Protein AF-A0A3P8PES2-F1 (afdb_monomer_lite)

Foldseek 3Di:
DVVVVVVVVVVVVVVVVVVVVVVVVVVVVVVVVVVVVVVVVVVVVVVCVVCVVVVVVVVVVVVVVVVVVVVVVVVVVPPDDDDDDDDPPPVVVVVVVVVVVVVVVVVVVVVVVVVVVCVVPVPPPDDPPDDDDDDDDDDDDDDDDDDPPPPDPDDPCPPPVVNLLVVLLVVVCVVCVVDDSVVLVVLCVVVVVDSVNSVVVVVVVVD

InterPro domains:
  IPR003892 Ubiquitin system component CUE [PS51140] (164-207)
  IPR026185 Epithelial-stromal interaction protein 1 [PF28372] (6-83)
  IPR026185 Epithelial-stromal interaction protein 1 [PTHR22529] (5-77)

pLDDT: mean 74.52, std 22.02, range [28.97, 97.62]

Radius of gyration: 34.64 Å; chains: 1; bounding box: 74×78×87 Å

Structure (mmCIF, N/CA/C/O backbone):
data_AF-A0A3P8PES2-F1
#
_entry.id   AF-A0A3P8PES2-F1
#
loop_
_atom_site.group_PDB
_atom_site.id
_atom_site.type_symbol
_atom_site.label_atom_id
_atom_site.label_alt_id
_atom_site.label_comp_id
_atom_site.label_asym_id
_atom_site.label_entity_id
_atom_site.label_seq_id
_atom_site.pdbx_PDB_ins_code
_atom_site.Cartn_x
_atom_site.Cartn_y
_atom_site.Cartn_z
_atom_site.occupancy
_atom_site.B_iso_or_equiv
_atom_site.auth_seq_id
_atom_site.auth_comp_id
_atom_site.auth_asym_id
_atom_site.auth_atom_id
_atom_site.pdbx_PDB_model_num
ATOM 1 N N . MET A 1 1 ? 26.221 -14.294 -54.134 1.00 58.88 1 MET A N 1
ATOM 2 C CA . MET A 1 1 ? 25.461 -15.137 -53.185 1.00 58.88 1 MET A CA 1
ATOM 3 C C . MET A 1 1 ? 25.950 -14.970 -51.750 1.00 58.88 1 MET A C 1
ATOM 5 O O . MET A 1 1 ? 25.164 -14.482 -50.960 1.00 58.88 1 MET A O 1
ATOM 9 N N . LEU A 1 2 ? 27.236 -15.183 -51.439 1.00 65.56 2 LEU A N 1
ATOM 10 C CA . LEU A 1 2 ? 27.787 -15.105 -50.065 1.00 65.56 2 LEU A CA 1
ATOM 11 C C . LEU A 1 2 ? 27.467 -13.828 -49.248 1.00 65.56 2 LEU A C 1
ATOM 13 O O . LEU A 1 2 ? 27.336 -13.888 -48.031 1.00 65.56 2 LEU A O 1
ATOM 17 N N . PHE A 1 3 ? 27.330 -12.663 -49.890 1.00 64.38 3 PHE A N 1
ATOM 18 C CA . PHE A 1 3 ? 26.998 -11.404 -49.200 1.00 64.38 3 PHE A CA 1
ATOM 19 C C . PHE A 1 3 ? 25.538 -11.315 -48.724 1.00 64.38 3 PHE A C 1
ATOM 21 O O . PHE A 1 3 ? 25.259 -10.633 -47.740 1.00 64.38 3 PHE A O 1
ATOM 28 N N . LEU A 1 4 ? 24.610 -11.981 -49.418 1.00 69.19 4 LEU A N 1
ATOM 29 C CA . LEU A 1 4 ? 23.192 -11.990 -49.046 1.00 69.19 4 LEU A CA 1
ATOM 30 C C . LEU A 1 4 ? 22.952 -12.920 -47.853 1.00 69.19 4 LEU A C 1
ATOM 32 O O . LEU A 1 4 ? 22.198 -12.561 -46.953 1.00 69.19 4 LEU A O 1
ATOM 36 N N . ASP A 1 5 ? 23.666 -14.047 -47.804 1.00 73.38 5 ASP A N 1
ATOM 37 C CA . ASP A 1 5 ? 23.591 -15.000 -46.693 1.00 73.38 5 ASP A CA 1
ATOM 38 C C . ASP A 1 5 ? 24.131 -14.383 -45.395 1.00 73.38 5 ASP A C 1
ATOM 40 O O . ASP A 1 5 ? 23.470 -14.438 -44.361 1.00 73.38 5 ASP A O 1
ATOM 44 N N . LYS A 1 6 ? 25.264 -13.671 -45.468 1.00 80.12 6 LYS A N 1
ATOM 45 C CA . LYS A 1 6 ? 25.854 -12.982 -44.309 1.00 80.12 6 LYS A CA 1
ATOM 46 C C . LYS A 1 6 ? 24.944 -11.886 -43.740 1.00 80.12 6 LYS A C 1
ATOM 48 O O . LYS A 1 6 ? 24.792 -11.772 -42.529 1.00 80.12 6 LYS A O 1
ATOM 53 N N . LYS A 1 7 ? 24.274 -11.122 -44.613 1.00 82.38 7 LYS A N 1
ATOM 54 C CA . LYS A 1 7 ? 23.289 -10.110 -44.200 1.00 82.38 7 LYS A CA 1
ATOM 55 C C . LYS A 1 7 ? 22.061 -10.744 -43.533 1.00 82.38 7 LYS A C 1
ATOM 57 O O . LYS A 1 7 ? 21.572 -10.227 -42.534 1.00 82.38 7 LYS A O 1
ATOM 62 N N . ALA A 1 8 ? 21.582 -11.872 -44.058 1.00 84.56 8 ALA A N 1
ATOM 63 C CA . ALA A 1 8 ? 20.456 -12.597 -43.476 1.00 84.56 8 ALA A CA 1
ATOM 64 C C . ALA A 1 8 ? 20.794 -13.230 -42.112 1.00 84.56 8 ALA A C 1
ATOM 66 O O . ALA A 1 8 ? 19.925 -13.304 -41.242 1.00 84.56 8 ALA A O 1
ATOM 67 N N . GLU A 1 9 ? 22.034 -13.679 -41.905 1.00 84.69 9 GLU A N 1
ATOM 68 C CA . GLU A 1 9 ? 22.513 -14.183 -40.611 1.00 84.69 9 GLU A CA 1
ATOM 69 C C . GLU A 1 9 ? 22.636 -13.078 -39.556 1.00 84.69 9 GLU A C 1
ATOM 71 O O . GLU A 1 9 ? 22.183 -13.263 -38.425 1.00 84.69 9 GLU A O 1
ATOM 76 N N . ASP A 1 10 ? 23.178 -11.915 -39.921 1.00 85.75 10 ASP A N 1
ATOM 77 C CA . ASP A 1 10 ? 23.293 -10.776 -39.005 1.00 85.75 10 ASP A CA 1
ATOM 78 C C . ASP A 1 10 ? 21.909 -10.248 -38.573 1.00 85.75 10 ASP A C 1
ATOM 80 O O . ASP A 1 10 ? 21.696 -9.968 -37.390 1.00 85.75 10 ASP A O 1
ATOM 84 N N . ASP A 1 11 ? 20.934 -10.201 -39.489 1.00 88.31 11 ASP A N 1
ATOM 85 C CA . ASP A 1 11 ? 19.548 -9.832 -39.169 1.00 88.31 11 ASP A CA 1
ATOM 86 C C . ASP A 1 11 ? 18.874 -10.853 -38.237 1.00 88.31 11 ASP A C 1
ATOM 88 O O . ASP A 1 11 ? 18.121 -10.471 -37.337 1.00 88.31 11 ASP A O 1
ATOM 92 N N . LYS A 1 12 ? 19.140 -12.154 -38.419 1.00 91.06 12 LYS A N 1
ATOM 93 C CA . LYS A 1 12 ? 18.642 -13.202 -37.511 1.00 91.06 12 LYS A CA 1
ATOM 94 C C . LYS A 1 12 ? 19.244 -13.061 -36.116 1.00 91.06 12 LYS A C 1
ATOM 96 O O . LYS A 1 12 ? 18.500 -13.124 -35.140 1.00 91.06 12 LYS A O 1
ATOM 101 N N . ARG A 1 13 ? 20.556 -12.820 -36.020 1.00 91.19 13 ARG A N 1
ATOM 102 C CA . ARG A 1 13 ? 21.244 -12.614 -34.738 1.00 91.19 13 ARG A CA 1
ATOM 103 C C . ARG A 1 13 ? 20.689 -11.396 -33.998 1.00 91.19 13 ARG A C 1
ATOM 105 O O . ARG A 1 13 ? 20.390 -11.485 -32.814 1.00 91.19 13 ARG A O 1
ATOM 112 N N . LYS A 1 14 ? 20.454 -10.286 -34.705 1.00 92.19 14 LYS A N 1
ATOM 113 C CA . LYS A 1 14 ? 19.882 -9.072 -34.108 1.00 92.19 14 LYS A CA 1
ATOM 114 C C . LYS A 1 14 ? 18.480 -9.299 -33.530 1.00 92.19 14 LYS A C 1
ATOM 116 O O . LYS A 1 14 ? 18.201 -8.849 -32.423 1.00 92.19 14 LYS A O 1
ATOM 121 N N . ARG A 1 15 ? 17.618 -10.039 -34.237 1.00 92.12 15 ARG A N 1
ATOM 122 C CA . ARG A 1 15 ? 16.280 -10.401 -33.729 1.00 92.12 15 ARG A CA 1
ATOM 123 C C . ARG A 1 15 ? 16.360 -11.270 -32.476 1.00 92.12 15 ARG A C 1
ATOM 125 O O . ARG A 1 15 ? 15.631 -11.016 -31.526 1.00 92.12 15 ARG A O 1
ATOM 132 N N . GLN A 1 16 ? 17.273 -12.240 -32.447 1.00 92.38 16 GLN A N 1
ATOM 133 C CA . GLN A 1 16 ? 17.486 -13.087 -31.268 1.00 92.38 16 GLN A CA 1
ATOM 134 C C . GLN A 1 16 ? 17.936 -12.267 -30.053 1.00 92.38 16 GLN A C 1
ATOM 136 O O . GLN A 1 16 ? 17.387 -12.423 -28.967 1.00 92.38 16 GLN A O 1
ATOM 141 N N . GLU A 1 17 ? 18.876 -11.338 -30.234 1.00 92.19 17 GLU A N 1
ATOM 142 C CA . GLU A 1 17 ? 19.321 -10.455 -29.150 1.00 92.19 17 GLU A CA 1
ATOM 143 C C . GLU A 1 17 ? 18.191 -9.552 -28.621 1.00 92.19 17 GLU A C 1
ATOM 145 O O . GLU A 1 17 ? 18.109 -9.292 -27.418 1.00 92.19 17 GLU A O 1
ATOM 150 N N . GLU A 1 18 ? 17.317 -9.057 -29.500 1.00 91.88 18 GLU A N 1
ATOM 151 C CA . GLU A 1 18 ? 16.143 -8.264 -29.120 1.00 91.88 18 GLU A CA 1
ATOM 152 C C . GLU A 1 18 ? 15.106 -9.107 -28.359 1.00 91.88 18 GLU A C 1
ATOM 154 O O . GLU A 1 18 ? 14.601 -8.668 -27.321 1.00 91.88 18 GLU A O 1
ATOM 159 N N . GLU A 1 19 ? 14.845 -10.338 -28.805 1.00 93.06 19 GLU A N 1
ATOM 160 C CA . GLU A 1 19 ? 13.966 -11.290 -28.117 1.00 93.06 19 GLU A CA 1
ATOM 161 C C . GLU A 1 19 ? 14.505 -11.669 -26.731 1.00 93.06 19 GLU A C 1
ATOM 163 O O . GLU A 1 19 ? 13.754 -11.658 -25.753 1.00 93.06 19 GLU A O 1
ATOM 168 N N . GLU A 1 20 ? 15.807 -11.928 -26.600 1.00 95.56 20 GLU A N 1
ATOM 169 C CA . GLU A 1 20 ? 16.438 -12.202 -25.306 1.00 95.56 20 GLU A CA 1
ATOM 170 C C . GLU A 1 20 ? 16.348 -11.004 -24.358 1.00 95.56 20 GLU A C 1
ATOM 172 O O . GLU A 1 20 ? 16.066 -11.166 -23.167 1.00 95.56 20 GLU A O 1
ATOM 177 N N . LYS A 1 21 ? 16.563 -9.782 -24.861 1.00 95.75 21 LYS A N 1
ATOM 178 C CA . LYS A 1 21 ? 16.390 -8.559 -24.064 1.00 95.75 21 LYS A CA 1
ATOM 179 C C . LYS A 1 21 ? 14.946 -8.409 -23.604 1.00 95.75 21 LYS A C 1
ATOM 181 O O . LYS A 1 21 ? 14.717 -8.104 -22.433 1.00 95.75 21 LYS A O 1
ATOM 186 N N . LEU A 1 22 ? 13.978 -8.674 -24.479 1.00 94.19 22 LEU A N 1
ATOM 187 C CA . LEU A 1 22 ? 12.562 -8.624 -24.131 1.00 94.19 22 LEU A CA 1
ATOM 188 C C . LEU A 1 22 ? 12.215 -9.659 -23.051 1.00 94.19 22 LEU A C 1
ATOM 190 O O . LEU A 1 22 ? 11.537 -9.334 -22.074 1.00 94.19 22 LEU A O 1
ATOM 194 N N . GLN A 1 23 ? 12.727 -10.884 -23.177 1.00 95.81 23 GLN A N 1
ATOM 195 C CA . GLN A 1 23 ? 12.549 -11.929 -22.170 1.00 95.81 23 GLN A CA 1
ATOM 196 C C . GLN A 1 23 ? 13.181 -11.548 -20.826 1.00 95.81 23 GLN A C 1
ATOM 198 O O . GLN A 1 23 ? 12.529 -11.697 -19.792 1.00 95.81 23 GLN A O 1
ATOM 203 N N . LYS A 1 24 ? 14.399 -10.989 -20.828 1.00 96.62 24 LYS A N 1
ATOM 204 C CA . L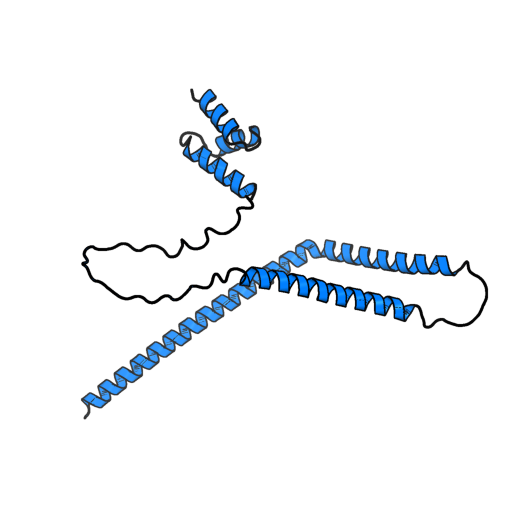YS A 1 24 ? 15.070 -10.483 -19.618 1.00 96.62 24 LYS A CA 1
ATOM 205 C C . LYS A 1 24 ? 14.255 -9.383 -18.942 1.00 96.62 24 LYS A C 1
ATOM 207 O O . LYS A 1 24 ? 14.007 -9.461 -17.742 1.00 96.62 24 LYS A O 1
ATOM 212 N N . MET A 1 25 ? 13.768 -8.401 -19.701 1.00 94.69 25 MET A N 1
ATOM 213 C CA . MET A 1 25 ? 12.925 -7.326 -19.163 1.00 94.69 25 MET A CA 1
ATOM 214 C C . MET A 1 25 ? 11.633 -7.870 -18.545 1.00 94.69 25 MET A C 1
ATOM 216 O O . MET A 1 25 ? 11.242 -7.454 -17.455 1.00 94.69 25 MET A O 1
ATOM 220 N N . LYS A 1 26 ? 10.999 -8.851 -19.195 1.00 97.50 26 LYS A N 1
ATOM 221 C CA . LYS A 1 26 ? 9.803 -9.520 -18.672 1.00 97.50 26 LYS A CA 1
ATOM 222 C C . LYS A 1 26 ? 10.088 -10.299 -17.385 1.00 97.50 26 LYS A C 1
ATOM 224 O O . LYS A 1 26 ? 9.272 -10.267 -16.468 1.00 97.50 26 LYS A O 1
ATOM 229 N N . ALA A 1 27 ? 11.228 -10.984 -17.303 1.00 97.38 27 ALA A N 1
ATOM 230 C CA . ALA A 1 27 ? 11.649 -11.694 -16.098 1.00 97.38 27 ALA A CA 1
ATOM 231 C C . ALA A 1 27 ? 11.875 -10.726 -14.928 1.00 97.38 27 ALA A C 1
ATOM 233 O O . ALA A 1 27 ? 11.343 -10.953 -13.848 1.00 97.38 27 ALA A O 1
ATOM 234 N N . ILE A 1 28 ? 12.549 -9.598 -15.174 1.00 96.81 28 ILE A N 1
ATOM 235 C CA . ILE A 1 28 ? 12.770 -8.553 -14.163 1.00 96.81 28 ILE A CA 1
ATOM 236 C C . ILE A 1 28 ? 11.440 -7.986 -13.654 1.00 96.81 28 ILE A C 1
ATOM 238 O O . ILE A 1 28 ? 11.278 -7.768 -12.457 1.00 96.81 28 ILE A O 1
ATOM 242 N N . GLN A 1 29 ? 10.472 -7.735 -14.540 1.00 97.00 29 GLN A N 1
ATOM 243 C CA . GLN A 1 29 ? 9.155 -7.248 -14.117 1.00 97.00 29 GLN A CA 1
ATOM 244 C C . GLN A 1 29 ? 8.414 -8.268 -13.250 1.00 97.00 29 GLN A C 1
ATOM 246 O O . GLN A 1 29 ? 7.830 -7.891 -12.237 1.00 97.00 29 GLN A O 1
ATOM 251 N N . ARG A 1 30 ? 8.469 -9.554 -13.614 1.00 96.06 30 ARG A N 1
ATOM 252 C CA . ARG A 1 30 ? 7.876 -10.632 -12.811 1.00 96.06 30 ARG A CA 1
ATOM 253 C C . ARG A 1 30 ? 8.528 -10.738 -11.439 1.00 96.06 30 ARG A C 1
ATOM 255 O O . ARG A 1 30 ? 7.811 -10.767 -10.450 1.00 96.06 30 ARG A O 1
ATOM 262 N N . GLU A 1 31 ? 9.856 -10.719 -11.377 1.00 96.44 31 GLU A N 1
ATOM 263 C CA . GLU A 1 31 ? 10.594 -10.763 -10.112 1.00 96.44 31 GLU A CA 1
ATOM 264 C C . GLU A 1 31 ? 10.257 -9.553 -9.225 1.00 96.44 31 GLU A C 1
ATOM 266 O O . GLU A 1 31 ? 10.055 -9.690 -8.021 1.00 96.44 31 GLU A O 1
ATOM 271 N N . LYS A 1 32 ? 10.135 -8.354 -9.813 1.00 97.62 32 LYS A N 1
ATOM 272 C CA . LYS A 1 32 ? 9.696 -7.158 -9.079 1.00 97.62 32 LYS A CA 1
ATOM 273 C C . LYS A 1 32 ? 8.284 -7.317 -8.519 1.00 97.62 32 LYS A C 1
ATOM 275 O O . LYS A 1 32 ? 8.062 -6.950 -7.369 1.00 97.62 32 LYS A O 1
ATOM 280 N N . ALA A 1 33 ? 7.352 -7.852 -9.307 1.00 95.62 33 ALA A N 1
ATOM 281 C CA . ALA A 1 33 ? 5.983 -8.095 -8.859 1.00 95.62 33 ALA A CA 1
ATOM 282 C C . ALA A 1 33 ? 5.937 -9.126 -7.720 1.00 95.62 33 ALA A C 1
ATOM 284 O O . ALA A 1 33 ? 5.277 -8.896 -6.711 1.00 95.62 33 ALA A O 1
ATOM 285 N N . GLU A 1 34 ? 6.694 -10.216 -7.842 1.00 97.19 34 GLU A N 1
ATOM 286 C CA . GLU A 1 34 ? 6.811 -11.243 -6.805 1.00 97.19 34 GLU A CA 1
ATOM 287 C C . GLU A 1 34 ? 7.400 -10.672 -5.510 1.00 97.19 34 GLU A C 1
ATOM 289 O O . GLU A 1 34 ? 6.851 -10.882 -4.433 1.00 97.19 34 GLU A O 1
ATOM 294 N N . ARG A 1 35 ? 8.460 -9.863 -5.609 1.00 97.62 35 ARG A N 1
ATOM 295 C CA . ARG A 1 35 ? 9.084 -9.215 -4.449 1.00 97.62 35 ARG A CA 1
ATOM 296 C C . ARG A 1 35 ? 8.139 -8.243 -3.736 1.00 97.62 35 ARG A C 1
ATOM 298 O O . ARG A 1 35 ? 8.194 -8.130 -2.514 1.00 97.62 35 ARG A O 1
ATOM 305 N N . LEU A 1 36 ? 7.301 -7.526 -4.484 1.00 95.94 36 LEU A N 1
ATOM 306 C CA . LEU A 1 36 ? 6.293 -6.635 -3.906 1.00 95.94 36 LEU A CA 1
ATOM 307 C C . LEU A 1 36 ? 5.203 -7.422 -3.175 1.00 95.94 36 LEU A C 1
ATOM 309 O O . LEU A 1 36 ? 4.909 -7.101 -2.027 1.00 95.94 36 LEU A O 1
ATOM 313 N N . LEU A 1 37 ? 4.675 -8.476 -3.800 1.00 96.69 37 LEU A N 1
ATOM 314 C CA . LEU A 1 37 ? 3.667 -9.349 -3.194 1.00 96.69 37 LEU A CA 1
ATOM 315 C C . LEU A 1 37 ? 4.207 -10.032 -1.931 1.00 96.69 37 LEU A C 1
ATOM 317 O O . LEU A 1 37 ? 3.505 -10.154 -0.930 1.00 96.69 37 LEU A O 1
ATOM 321 N N . GLU A 1 38 ? 5.479 -10.429 -1.944 1.00 96.81 38 GLU A N 1
ATOM 322 C CA . GLU A 1 38 ? 6.143 -10.997 -0.776 1.00 96.81 38 GLU A CA 1
ATOM 323 C C . GLU A 1 38 ? 6.203 -10.014 0.394 1.00 96.81 38 GLU A C 1
ATOM 325 O O . GLU A 1 38 ? 5.921 -10.376 1.536 1.00 96.81 38 GLU A O 1
ATOM 330 N N . LYS A 1 39 ? 6.544 -8.755 0.105 1.00 97.25 39 LYS A N 1
ATOM 331 C CA . LYS A 1 39 ? 6.605 -7.699 1.113 1.00 97.25 39 LYS A CA 1
ATOM 332 C C . LYS A 1 39 ? 5.222 -7.403 1.697 1.00 97.25 39 LYS A C 1
ATOM 334 O O . LYS A 1 39 ? 5.100 -7.307 2.914 1.00 97.25 39 LYS A O 1
ATOM 339 N N . GLU A 1 40 ? 4.200 -7.303 0.848 1.00 96.50 40 GLU A N 1
ATOM 340 C CA . GLU A 1 40 ? 2.804 -7.116 1.268 1.00 96.50 40 GLU A CA 1
ATOM 341 C C . GLU A 1 40 ? 2.348 -8.261 2.178 1.00 96.50 40 GLU A C 1
ATOM 343 O O . GLU A 1 40 ? 1.827 -8.029 3.265 1.00 96.50 40 GLU A O 1
ATOM 348 N N . ARG A 1 41 ? 2.640 -9.508 1.794 1.00 97.62 41 ARG A N 1
ATOM 349 C CA . ARG A 1 41 ? 2.324 -10.694 2.596 1.00 97.62 41 ARG A CA 1
ATOM 350 C C . ARG A 1 41 ? 2.975 -10.656 3.978 1.00 97.62 41 ARG A C 1
ATOM 352 O O . ARG A 1 41 ? 2.329 -11.005 4.964 1.00 97.62 41 ARG A O 1
ATOM 359 N N . GLN A 1 42 ? 4.238 -10.241 4.060 1.00 96.94 42 GLN A N 1
ATOM 360 C CA . GLN A 1 42 ? 4.941 -10.100 5.338 1.00 96.94 42 GLN A CA 1
ATOM 361 C C . GLN A 1 42 ? 4.345 -8.985 6.198 1.00 96.94 42 GLN A C 1
ATOM 363 O O . GLN A 1 42 ? 4.171 -9.165 7.401 1.00 96.94 42 GLN A O 1
ATOM 368 N N . GLU A 1 43 ? 4.011 -7.843 5.604 1.00 95.44 43 GLU A N 1
ATOM 369 C CA . GLU A 1 43 ? 3.371 -6.734 6.312 1.00 95.44 43 GLU A CA 1
ATOM 370 C C . GLU A 1 43 ? 1.989 -7.124 6.845 1.00 95.44 43 GLU A C 1
ATOM 372 O O . GLU A 1 43 ? 1.697 -6.906 8.019 1.00 95.44 43 GLU A O 1
ATOM 377 N N . ASP A 1 44 ? 1.171 -7.781 6.026 1.00 94.31 44 ASP A N 1
ATOM 378 C CA . ASP A 1 44 ? -0.117 -8.344 6.431 1.00 94.31 44 ASP A CA 1
ATOM 379 C C . ASP A 1 44 ? 0.020 -9.314 7.591 1.00 94.31 44 ASP A C 1
ATOM 381 O O . ASP A 1 44 ? -0.790 -9.304 8.519 1.00 94.31 44 ASP A O 1
ATOM 385 N N . GLN A 1 45 ? 1.046 -10.157 7.548 1.00 95.31 45 GLN A N 1
ATOM 386 C CA . GLN A 1 45 ? 1.310 -11.102 8.613 1.00 95.31 45 GLN A CA 1
ATOM 387 C C . GLN A 1 45 ? 1.695 -10.380 9.908 1.00 95.31 45 GLN A C 1
ATOM 389 O O . GLN A 1 45 ? 1.114 -10.673 10.950 1.00 95.31 45 GLN A O 1
ATOM 394 N N . ARG A 1 46 ? 2.561 -9.361 9.839 1.00 95.06 46 ARG A N 1
ATOM 395 C CA . ARG A 1 46 ? 2.907 -8.530 11.003 1.00 95.06 46 ARG A CA 1
ATOM 396 C C . ARG A 1 46 ? 1.694 -7.803 11.578 1.00 95.06 46 ARG A C 1
ATOM 398 O O . ARG A 1 46 ? 1.510 -7.824 12.789 1.00 95.06 46 ARG A O 1
ATOM 405 N N . ARG A 1 47 ? 0.842 -7.218 10.729 1.00 93.69 47 ARG A N 1
ATOM 406 C CA . ARG A 1 47 ? -0.408 -6.568 11.163 1.00 93.69 47 ARG A CA 1
ATOM 407 C C . ARG A 1 47 ? -1.350 -7.559 11.843 1.00 93.69 47 ARG A C 1
ATOM 409 O O . ARG A 1 47 ? -1.964 -7.233 12.851 1.00 93.69 47 ARG A O 1
ATOM 416 N N . ARG A 1 48 ? -1.474 -8.780 11.316 1.00 91.69 48 ARG A N 1
ATOM 417 C CA . ARG A 1 48 ? -2.290 -9.831 11.946 1.00 91.69 48 ARG A CA 1
ATOM 418 C C . ARG A 1 48 ? -1.731 -10.234 13.304 1.00 91.69 48 ARG A C 1
ATOM 420 O O . ARG A 1 48 ? -2.499 -10.327 14.251 1.00 91.69 48 ARG A O 1
ATOM 427 N N . GLU A 1 49 ? -0.422 -10.450 13.386 1.00 93.81 49 GLU A N 1
ATOM 428 C CA . GLU A 1 49 ? 0.267 -10.839 14.618 1.00 93.81 49 GLU A CA 1
ATOM 429 C C . GLU A 1 49 ? 0.165 -9.756 15.701 1.00 93.81 49 GLU A C 1
ATOM 431 O O . GLU A 1 49 ? -0.089 -10.085 16.858 1.00 93.81 49 GLU A O 1
ATOM 436 N N . GLU A 1 50 ? 0.272 -8.476 15.329 1.00 94.19 50 GLU A N 1
ATOM 437 C CA . GLU A 1 50 ? 0.150 -7.332 16.246 1.00 94.19 50 GLU A CA 1
ATOM 438 C C . GLU A 1 50 ? -1.187 -7.326 17.002 1.00 94.19 50 GLU A C 1
ATOM 440 O O . GLU A 1 50 ? -1.222 -7.090 18.209 1.00 94.19 50 GLU A O 1
ATOM 445 N N . PHE A 1 51 ? -2.282 -7.659 16.315 1.00 92.12 51 PHE A N 1
ATOM 446 C CA . PHE A 1 51 ? -3.629 -7.665 16.893 1.00 92.12 51 PHE A CA 1
ATOM 447 C C . PHE A 1 51 ? -4.166 -9.073 17.171 1.00 92.12 51 PHE A C 1
ATOM 449 O O . PHE A 1 51 ? -5.358 -9.240 17.438 1.00 92.12 51 PHE A O 1
ATOM 456 N N . GLU A 1 52 ? -3.317 -10.103 17.136 1.00 94.50 52 GLU A N 1
ATOM 457 C CA . GLU A 1 52 ? -3.755 -11.497 17.244 1.00 94.50 52 GLU A CA 1
ATOM 458 C C . GLU A 1 52 ? -4.400 -11.780 18.605 1.00 94.50 52 GLU A C 1
ATOM 460 O O . GLU A 1 52 ? -5.456 -12.409 18.686 1.00 94.50 52 GLU A O 1
ATOM 465 N N . GLN A 1 53 ? -3.822 -11.251 19.685 1.00 92.50 53 GLN A N 1
ATOM 466 C CA . GLN A 1 53 ? -4.377 -11.418 21.028 1.00 92.50 53 GLN A CA 1
ATOM 467 C C . GLN A 1 53 ? -5.754 -10.753 21.162 1.00 92.50 53 GLN A C 1
ATOM 469 O O . GLN A 1 53 ? -6.679 -11.343 21.724 1.00 92.50 53 GLN A O 1
ATOM 474 N N . ASP A 1 54 ? -5.915 -9.546 20.618 1.00 94.06 54 ASP A N 1
ATOM 475 C CA . ASP A 1 54 ? -7.193 -8.837 20.633 1.00 94.06 54 ASP A CA 1
ATOM 476 C C . ASP A 1 54 ? -8.235 -9.513 19.746 1.00 94.06 54 ASP A C 1
ATOM 478 O O . ASP A 1 54 ? -9.410 -9.588 20.122 1.00 94.06 54 ASP A O 1
ATOM 482 N N . ARG A 1 55 ? -7.813 -10.079 18.611 1.00 93.50 55 ARG A N 1
ATOM 483 C CA . ARG A 1 55 ? -8.649 -10.923 17.755 1.00 93.50 55 ARG A CA 1
ATOM 484 C C . ARG A 1 55 ? -9.153 -12.143 18.523 1.00 93.50 55 ARG A C 1
ATOM 486 O O . ARG A 1 55 ? -10.359 -12.389 18.517 1.00 93.50 55 ARG A O 1
ATOM 493 N N . LEU A 1 56 ? -8.272 -12.861 19.223 1.00 94.31 56 LEU A N 1
ATOM 494 C CA . LEU A 1 56 ? -8.627 -14.029 20.040 1.00 94.31 56 LEU A CA 1
ATOM 495 C C . LEU A 1 56 ? -9.568 -13.654 21.188 1.00 94.31 56 LEU A C 1
ATOM 497 O O . LEU A 1 56 ? -10.608 -14.283 21.364 1.00 94.31 56 LEU A O 1
ATOM 501 N N . ARG A 1 57 ? -9.274 -12.573 21.915 1.00 94.00 57 ARG A N 1
ATOM 502 C CA . ARG A 1 57 ? -10.142 -12.048 22.979 1.00 94.00 57 ARG A CA 1
ATOM 503 C C . ARG A 1 57 ? -11.515 -11.645 22.445 1.00 94.00 57 ARG A C 1
ATOM 505 O O . ARG A 1 57 ? -12.535 -11.886 23.090 1.00 94.00 57 ARG A O 1
ATOM 512 N N . THR A 1 58 ? -11.565 -11.015 21.277 1.00 94.00 58 THR A N 1
ATOM 513 C CA . THR A 1 58 ? -12.824 -10.630 20.627 1.00 94.00 58 THR A CA 1
ATOM 514 C C . THR A 1 58 ? -13.612 -11.864 20.196 1.00 94.00 58 THR A C 1
ATOM 516 O O . THR A 1 58 ? -14.821 -11.924 20.424 1.00 94.00 58 THR A O 1
ATOM 519 N N . GLN A 1 59 ? -12.934 -12.874 19.648 1.00 94.19 59 GLN A N 1
ATOM 520 C CA . GLN A 1 59 ? -13.533 -14.155 19.283 1.00 94.19 59 GLN A CA 1
ATOM 521 C C . GLN A 1 59 ? -14.099 -14.885 20.509 1.00 94.19 59 GLN A C 1
ATOM 523 O O . GLN A 1 59 ? -15.241 -15.336 20.475 1.00 94.19 59 GLN A O 1
ATOM 528 N N . GLU A 1 60 ? -13.352 -14.950 21.609 1.00 94.50 60 GLU A N 1
ATOM 529 C CA . GLU A 1 60 ? -13.801 -15.571 22.856 1.00 94.50 60 GLU A CA 1
ATOM 530 C C . GLU A 1 60 ? -15.018 -14.841 23.436 1.00 94.50 60 GLU A C 1
ATOM 532 O O . GLU A 1 60 ? -16.023 -15.465 23.775 1.00 94.50 60 GLU A O 1
ATOM 537 N N . ARG A 1 61 ? -14.988 -13.502 23.469 1.00 94.31 61 ARG A N 1
ATOM 538 C CA . ARG A 1 61 ? -16.140 -12.689 23.892 1.00 94.31 61 ARG A CA 1
ATOM 539 C C . ARG A 1 61 ? -17.365 -12.933 23.020 1.00 94.31 61 ARG A C 1
ATOM 541 O O . ARG A 1 61 ? -18.479 -12.989 23.539 1.00 94.31 61 ARG A O 1
ATOM 548 N N . PHE A 1 62 ? -17.174 -13.067 21.710 1.00 95.88 62 PHE A N 1
ATOM 549 C CA . PHE A 1 62 ? -18.253 -13.388 20.784 1.00 95.88 62 PHE A CA 1
ATOM 550 C C . PHE A 1 62 ? -18.867 -14.759 21.099 1.00 95.88 62 PHE A C 1
ATOM 552 O O . PHE A 1 62 ? -20.088 -14.855 21.225 1.00 95.88 62 PHE A O 1
ATOM 559 N N . LEU A 1 63 ? -18.041 -15.788 21.307 1.00 94.69 63 LEU A N 1
ATOM 560 C CA . LEU A 1 63 ? -18.498 -17.136 21.661 1.00 94.69 63 LEU A CA 1
ATOM 561 C C . LEU A 1 63 ? -19.203 -17.163 23.021 1.00 94.69 63 LEU A C 1
ATOM 563 O O . LEU A 1 63 ? -20.311 -17.679 23.125 1.00 94.69 63 LEU A O 1
ATOM 567 N N . GLN A 1 64 ? -18.646 -16.511 24.040 1.00 91.12 64 GLN A N 1
ATOM 568 C CA . GLN A 1 64 ? -19.274 -16.415 25.358 1.00 91.12 64 GLN A CA 1
ATOM 569 C C . GLN A 1 64 ? -20.619 -15.671 25.302 1.00 91.12 64 GLN A C 1
ATOM 571 O O . GLN A 1 64 ? -21.575 -16.021 25.996 1.00 91.12 64 GLN A O 1
ATOM 576 N N . ASN A 1 65 ? -20.725 -14.619 24.485 1.00 91.69 65 ASN A N 1
ATOM 577 C CA . ASN A 1 65 ? -21.996 -13.931 24.252 1.00 91.69 65 ASN A CA 1
ATOM 578 C C . ASN A 1 65 ? -23.007 -14.841 23.560 1.00 91.69 65 ASN A C 1
ATOM 580 O O . ASN A 1 65 ? -24.179 -14.831 23.934 1.00 91.69 65 ASN A O 1
ATOM 584 N N . PHE A 1 66 ? -22.558 -15.630 22.587 1.00 86.38 66 PHE A N 1
ATOM 585 C CA . PHE A 1 66 ? -23.390 -16.603 21.896 1.00 86.38 66 PHE A CA 1
ATOM 586 C C . PHE A 1 66 ? -23.911 -17.680 22.860 1.00 86.38 66 PHE A C 1
ATOM 588 O O . PHE A 1 66 ? -25.120 -17.889 22.945 1.00 86.38 66 PHE A O 1
ATOM 595 N N . GLU A 1 67 ? -23.037 -18.267 23.680 1.00 84.50 67 GLU A N 1
ATOM 596 C CA . GLU A 1 67 ? -23.396 -19.258 24.702 1.00 84.50 67 GLU A CA 1
ATOM 597 C C . GLU A 1 67 ? -24.350 -18.695 25.759 1.00 84.50 67 GLU A C 1
ATOM 599 O O . GLU A 1 67 ? -25.330 -19.343 26.121 1.00 84.50 67 GLU A O 1
ATOM 604 N N . ARG A 1 68 ? -24.130 -17.461 26.231 1.00 78.12 68 ARG A N 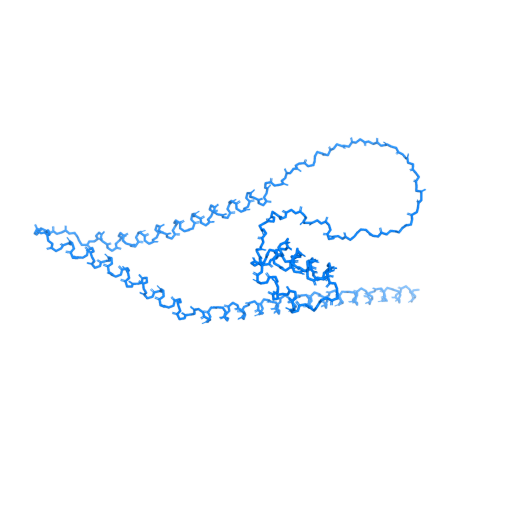1
ATOM 605 C CA . ARG A 1 68 ? -25.053 -16.801 27.170 1.00 78.12 68 ARG A CA 1
ATOM 606 C C . ARG A 1 68 ? -26.426 -16.556 26.556 1.00 78.12 68 ARG A C 1
ATOM 608 O O . ARG A 1 68 ? -27.430 -16.679 27.255 1.00 78.12 68 ARG A O 1
ATOM 615 N N . LYS A 1 69 ? -26.491 -16.227 25.265 1.00 76.88 69 LYS A N 1
ATOM 616 C CA . LYS A 1 69 ? -27.758 -16.021 24.552 1.00 76.88 69 LYS A CA 1
ATOM 617 C C . LYS A 1 69 ? -28.496 -17.347 24.345 1.00 76.88 69 LYS A C 1
ATOM 619 O O . LYS A 1 69 ? -29.696 -17.406 24.606 1.00 76.88 69 LYS A O 1
ATOM 624 N N . ALA A 1 70 ? -27.772 -18.413 24.003 1.00 69.81 70 ALA A N 1
ATOM 625 C CA . ALA A 1 70 ? -28.305 -19.773 23.935 1.00 69.81 70 ALA A CA 1
ATOM 626 C C . ALA A 1 70 ? -28.769 -20.287 25.316 1.00 69.81 70 ALA A C 1
ATOM 628 O O . ALA A 1 70 ? -29.831 -20.895 25.436 1.00 69.81 70 ALA A O 1
ATOM 629 N N . SER A 1 71 ? -28.032 -19.973 26.386 1.00 61.94 71 SER A N 1
ATOM 630 C CA . SER A 1 71 ? -28.368 -20.341 27.769 1.00 61.94 71 SER A CA 1
ATOM 631 C C . SER A 1 71 ? -29.553 -19.540 28.329 1.00 61.94 71 SER A C 1
ATOM 633 O O . SER A 1 71 ? -30.444 -20.106 28.954 1.00 61.94 71 SER A O 1
ATOM 635 N N . SER A 1 72 ? -29.667 -18.245 28.020 1.00 56.19 72 SER A N 1
ATOM 636 C CA . SER A 1 72 ? -30.842 -17.421 28.362 1.00 56.19 72 SER A CA 1
ATOM 637 C C . SER A 1 72 ? -32.124 -17.903 27.659 1.00 56.19 72 SER A C 1
ATOM 639 O O . SER A 1 72 ? -33.207 -17.942 28.257 1.00 56.19 72 SER A O 1
ATOM 641 N N . ALA A 1 73 ? -31.999 -18.383 26.416 1.00 52.62 73 ALA A N 1
ATOM 642 C CA . ALA A 1 73 ? -33.071 -19.096 25.719 1.00 52.62 73 ALA A CA 1
ATOM 643 C C . ALA A 1 73 ? -33.363 -20.495 26.315 1.00 52.62 73 ALA A C 1
ATOM 645 O O . ALA A 1 73 ? -34.440 -21.052 26.087 1.00 52.62 73 ALA A O 1
ATOM 646 N N . SER A 1 74 ? -32.431 -21.056 27.095 1.00 50.56 74 SER A N 1
ATOM 647 C CA . SER A 1 74 ? -32.580 -22.325 27.818 1.00 50.56 74 SER A CA 1
ATOM 648 C C . SER A 1 74 ? -33.310 -22.138 29.159 1.00 50.56 74 SER A C 1
ATOM 650 O O .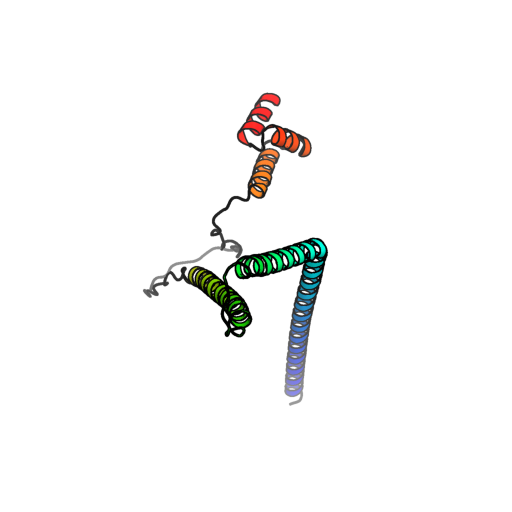 SER A 1 74 ? -34.237 -22.884 29.468 1.00 50.56 74 SER A O 1
ATOM 652 N N . THR A 1 75 ? -33.009 -21.080 29.922 1.00 46.22 75 THR A N 1
ATOM 653 C CA . THR A 1 75 ? -33.639 -20.821 31.237 1.00 46.22 75 THR A CA 1
ATOM 654 C C . THR A 1 75 ? -35.096 -20.354 31.128 1.00 46.22 75 THR A C 1
ATOM 656 O O . THR A 1 75 ? -35.913 -20.633 32.006 1.00 46.22 75 THR A O 1
ATOM 659 N N . THR A 1 76 ? -35.470 -19.700 30.026 1.00 45.66 76 THR A N 1
ATOM 660 C CA . THR A 1 76 ? -36.870 -19.326 29.746 1.00 45.66 76 THR A CA 1
ATOM 661 C C . THR A 1 76 ? -37.741 -20.509 29.306 1.00 45.66 76 THR A C 1
ATOM 663 O O . THR A 1 76 ? -38.964 -20.412 29.371 1.00 45.66 76 THR A O 1
ATOM 666 N N . ALA A 1 77 ? -37.151 -21.656 28.951 1.00 42.66 77 ALA A N 1
ATOM 667 C CA . ALA A 1 77 ? -37.888 -22.857 28.553 1.00 42.66 77 ALA A CA 1
ATOM 668 C C . ALA A 1 77 ? -38.273 -23.786 29.726 1.00 42.66 77 ALA A C 1
ATOM 670 O O . ALA A 1 77 ? -39.047 -24.717 29.526 1.00 42.66 77 ALA A O 1
ATOM 671 N N . ILE A 1 78 ? -37.774 -23.548 30.949 1.00 48.50 78 ILE A N 1
ATOM 672 C CA . ILE A 1 78 ? -38.002 -24.447 32.103 1.00 48.50 78 ILE A CA 1
ATOM 673 C C . ILE A 1 78 ? -39.269 -24.075 32.905 1.00 48.50 78 ILE A C 1
ATOM 675 O O . ILE A 1 78 ? -39.753 -24.869 33.708 1.00 48.50 78 ILE A O 1
ATOM 679 N N . ARG A 1 79 ? -39.881 -22.902 32.669 1.00 47.06 79 ARG A N 1
ATOM 680 C CA . ARG A 1 79 ? -41.068 -22.442 33.430 1.00 47.06 79 ARG A CA 1
ATOM 681 C C . ARG A 1 79 ? -42.408 -22.547 32.696 1.00 47.06 79 ARG A C 1
ATOM 683 O O . ARG A 1 79 ? -43.401 -22.027 33.195 1.00 47.06 79 ARG A O 1
ATOM 690 N N . THR A 1 80 ? -42.478 -23.277 31.584 1.00 43.28 80 THR A N 1
ATOM 691 C CA . THR A 1 80 ? -43.753 -23.681 30.969 1.00 43.28 80 THR A CA 1
ATOM 692 C C . THR A 1 80 ? -43.829 -25.201 30.868 1.00 43.28 80 THR A C 1
ATOM 694 O O . THR A 1 80 ? -43.429 -25.794 29.877 1.00 43.28 80 THR A O 1
ATOM 697 N N . SER A 1 81 ? -44.328 -25.807 31.945 1.00 42.44 81 SER A N 1
ATOM 698 C CA . SER A 1 81 ? -45.412 -26.795 31.916 1.00 42.44 81 SER A CA 1
ATOM 699 C C . SER A 1 81 ? -45.362 -27.915 30.863 1.00 42.44 81 SER A C 1
ATOM 701 O O . SER A 1 81 ? -45.614 -27.691 29.684 1.00 42.44 81 SER A O 1
ATOM 703 N N . SER A 1 82 ? -45.219 -29.149 31.359 1.00 50.78 82 SER A N 1
ATOM 704 C CA . SER A 1 82 ? -45.942 -30.358 30.933 1.00 50.78 82 SER A CA 1
ATOM 705 C C . SER A 1 82 ? -46.678 -30.312 29.584 1.00 50.78 82 SER A C 1
ATOM 707 O O . SER A 1 82 ? -47.855 -29.960 29.535 1.00 50.78 82 SER A O 1
ATOM 709 N N . ARG A 1 83 ? -46.041 -30.805 28.519 1.00 39.84 83 ARG A N 1
ATOM 710 C CA . ARG A 1 83 ? -46.572 -31.855 27.624 1.00 39.84 83 ARG A CA 1
ATOM 711 C C . ARG A 1 83 ? -45.522 -32.219 26.579 1.00 39.84 83 ARG A C 1
ATOM 713 O O . ARG A 1 83 ? -44.740 -31.393 26.135 1.00 39.84 83 ARG A O 1
ATOM 720 N N . SER A 1 84 ? -45.507 -33.502 26.264 1.00 49.97 84 SER A N 1
ATOM 721 C CA . SER A 1 84 ? -44.627 -34.213 25.345 1.00 49.97 84 SER A CA 1
ATOM 722 C C . SER A 1 84 ? -44.616 -33.676 23.905 1.00 49.97 84 SER A C 1
ATOM 724 O O . SER A 1 84 ? -45.600 -33.094 23.460 1.00 49.97 84 SER A O 1
ATOM 726 N N . THR A 1 85 ? -43.526 -34.032 23.207 1.00 46.34 85 THR A N 1
ATOM 727 C CA . THR A 1 85 ? -43.228 -33.956 21.759 1.00 46.34 85 THR A CA 1
ATOM 728 C C . THR A 1 85 ? -42.935 -32.569 21.180 1.00 46.34 85 THR A C 1
ATOM 730 O O . THR A 1 85 ? -43.861 -31.847 20.837 1.00 46.34 85 THR A O 1
ATOM 733 N N . ASP A 1 86 ? -41.643 -32.240 21.042 1.00 48.62 86 ASP A N 1
ATOM 734 C CA . ASP A 1 86 ? -40.988 -31.801 19.787 1.00 48.62 86 ASP A CA 1
ATOM 735 C C . ASP A 1 86 ? -39.588 -31.219 20.109 1.00 48.62 86 ASP A C 1
ATOM 737 O O . ASP A 1 86 ? -39.456 -30.099 20.605 1.00 48.62 86 ASP A O 1
ATOM 741 N N . VAL A 1 87 ? -38.527 -32.010 19.902 1.00 47.28 87 VAL A N 1
ATOM 742 C CA . VAL A 1 87 ? -37.122 -31.638 20.197 1.00 47.28 87 VAL A CA 1
ATOM 743 C C . VAL A 1 87 ? -36.316 -31.366 18.910 1.00 47.28 87 VAL A C 1
ATOM 745 O O . VAL A 1 87 ? -35.161 -30.959 18.984 1.00 47.28 87 VAL A O 1
ATOM 748 N N . GLU A 1 88 ? -36.908 -31.460 17.713 1.00 46.81 88 GLU A N 1
ATOM 749 C CA . GLU A 1 88 ? -36.165 -31.265 16.449 1.00 46.81 88 GLU A CA 1
ATOM 750 C C . GLU A 1 88 ? -36.093 -29.805 15.956 1.00 46.81 88 GLU A C 1
ATOM 752 O O . GLU A 1 88 ? -35.308 -29.478 15.064 1.00 46.81 88 GLU A O 1
ATOM 757 N N . GLY A 1 89 ? -36.862 -28.883 16.544 1.00 49.97 89 GLY A N 1
ATOM 758 C CA . GLY A 1 89 ? -37.051 -27.538 15.986 1.00 49.97 89 GLY A CA 1
ATOM 759 C C . GLY A 1 89 ? -36.055 -26.440 16.393 1.00 49.97 89 GLY A C 1
ATOM 760 O O . GLY A 1 89 ? -36.170 -25.327 15.874 1.00 49.97 89 GLY A O 1
ATOM 761 N N . LYS A 1 90 ? -35.123 -26.671 17.334 1.00 50.22 90 LYS A N 1
ATOM 762 C CA . LYS A 1 90 ? -34.246 -25.598 17.872 1.00 50.22 90 LYS A CA 1
ATOM 763 C C . LYS A 1 90 ? -32.845 -25.550 17.243 1.00 50.22 90 LYS A C 1
ATOM 765 O O . LYS A 1 90 ? -32.429 -24.471 16.829 1.00 50.22 90 LYS A O 1
ATOM 770 N N . GLN A 1 91 ? -32.163 -26.684 17.053 1.00 48.94 91 GLN A N 1
ATOM 771 C CA . GLN A 1 91 ? -30.834 -26.714 16.403 1.00 48.94 91 GLN A CA 1
ATOM 772 C C . GLN A 1 91 ? -30.872 -26.292 14.921 1.00 48.94 91 GLN A C 1
ATOM 774 O O . GLN A 1 91 ? -29.946 -25.657 14.410 1.00 48.94 91 GLN A O 1
ATOM 779 N N . THR A 1 92 ? -31.967 -26.585 14.219 1.00 50.12 92 THR A N 1
ATOM 780 C CA . THR A 1 92 ? -32.175 -26.179 12.820 1.00 50.12 92 THR A CA 1
ATOM 781 C C . THR A 1 92 ? -32.419 -24.678 12.667 1.00 50.12 92 THR A C 1
ATOM 783 O O . THR A 1 92 ? -32.060 -24.117 11.632 1.00 50.12 92 THR A O 1
ATOM 786 N N . LYS A 1 93 ? -32.995 -24.000 13.671 1.00 54.19 93 LYS A N 1
ATOM 787 C CA . LYS A 1 93 ? -33.279 -22.554 13.614 1.00 54.19 93 LYS A CA 1
ATOM 788 C C . LYS A 1 93 ? -32.022 -21.703 13.764 1.00 54.19 93 LYS A C 1
ATOM 790 O O . LYS A 1 93 ? -31.861 -20.762 12.997 1.00 54.19 93 LYS A O 1
ATOM 795 N N . GLU A 1 94 ? -31.109 -22.053 14.668 1.00 55.94 94 GLU A N 1
ATOM 796 C CA . GLU A 1 94 ? -29.828 -21.338 14.813 1.00 55.94 94 GLU A CA 1
ATOM 797 C C . GLU A 1 94 ? -28.909 -21.562 13.605 1.00 55.94 94 GLU A C 1
ATOM 799 O O . GLU A 1 94 ? -28.319 -20.618 13.085 1.00 55.94 94 GLU A O 1
ATOM 804 N N . SER A 1 95 ? -28.875 -22.788 13.075 1.00 59.38 95 SER A N 1
ATOM 805 C CA . SER A 1 95 ? -28.139 -23.106 11.842 1.00 59.38 95 SER A CA 1
ATOM 806 C C . SER A 1 95 ? -28.694 -22.358 10.620 1.00 59.38 95 SER A C 1
ATOM 808 O O . SER A 1 95 ? -27.936 -21.927 9.748 1.00 59.38 95 SER A O 1
ATOM 810 N N . ARG A 1 96 ? -30.022 -22.175 10.555 1.00 60.44 96 ARG A N 1
ATOM 811 C CA . ARG A 1 96 ? -30.670 -21.315 9.553 1.00 60.44 96 ARG A CA 1
ATOM 812 C C . ARG A 1 96 ? -30.326 -19.846 9.770 1.00 60.44 96 ARG A C 1
ATOM 814 O O . ARG A 1 96 ? -29.987 -19.185 8.798 1.00 60.44 96 ARG A O 1
ATOM 821 N N . ASN A 1 97 ? -30.342 -19.370 11.013 1.00 72.56 97 ASN A N 1
ATOM 822 C CA . ASN A 1 97 ? -30.032 -17.982 11.347 1.00 72.56 97 ASN A CA 1
ATOM 823 C C . ASN A 1 97 ? -28.580 -17.612 10.996 1.00 72.56 97 ASN A C 1
ATOM 825 O O . ASN A 1 97 ? -28.344 -16.567 10.402 1.00 72.56 97 ASN A O 1
ATOM 829 N N . LEU A 1 98 ? -27.607 -18.494 11.249 1.00 79.12 98 LEU A N 1
ATOM 830 C CA . LEU A 1 98 ? -26.217 -18.262 10.845 1.00 79.12 98 LEU A CA 1
ATOM 831 C C . LEU A 1 98 ? -26.061 -18.215 9.317 1.00 79.12 98 LEU A C 1
ATOM 833 O O . LEU A 1 98 ? -25.354 -17.354 8.794 1.00 79.12 98 LEU A O 1
ATOM 837 N N . ARG A 1 99 ? -26.730 -19.121 8.588 1.00 81.38 99 ARG A N 1
ATOM 838 C CA . ARG A 1 99 ? -26.748 -19.087 7.116 1.00 81.38 99 ARG A CA 1
ATOM 839 C C . ARG A 1 99 ? -27.380 -17.805 6.589 1.00 81.38 99 ARG A C 1
ATOM 841 O O . ARG A 1 99 ? -26.873 -17.245 5.627 1.00 81.38 99 ARG A O 1
ATOM 848 N N . GLU A 1 100 ? -28.451 -17.341 7.216 1.00 82.31 100 GLU A N 1
ATOM 849 C CA . GLU A 1 100 ? -29.137 -16.102 6.859 1.00 82.31 100 GLU A CA 1
ATOM 850 C C . GLU A 1 100 ? -28.240 -14.880 7.076 1.00 82.31 100 GLU A C 1
ATOM 852 O O . GLU A 1 100 ? -28.082 -14.083 6.159 1.00 82.31 100 GLU A O 1
ATOM 857 N N . VAL A 1 101 ? -27.536 -14.792 8.209 1.00 85.25 101 VAL A N 1
ATOM 858 C CA . VAL A 1 101 ? -26.554 -13.722 8.464 1.00 85.25 101 VAL A CA 1
ATOM 859 C C . VAL A 1 101 ? -25.407 -13.755 7.449 1.00 85.25 101 VAL A C 1
ATOM 861 O O . VAL A 1 101 ? -24.985 -12.711 6.958 1.00 85.25 101 VAL A O 1
ATOM 864 N N . GLN A 1 102 ? -24.910 -14.940 7.081 1.00 89.94 102 GLN A N 1
ATOM 865 C CA . GLN A 1 102 ? -23.869 -15.064 6.053 1.00 89.94 102 GLN A CA 1
ATOM 866 C C . GLN A 1 102 ? -24.364 -14.649 4.663 1.00 89.94 102 GLN A C 1
ATOM 868 O O . GLN A 1 102 ? -23.619 -14.027 3.903 1.00 89.94 102 GLN A O 1
ATOM 873 N N . LEU A 1 103 ? -25.602 -15.001 4.315 1.00 91.12 103 LEU A N 1
ATOM 874 C CA . LEU A 1 103 ? -26.236 -14.570 3.071 1.00 91.12 103 LEU A CA 1
ATOM 875 C C . LEU A 1 103 ? -26.458 -13.057 3.068 1.00 91.12 103 LEU A C 1
ATOM 877 O O . LEU A 1 103 ? -26.206 -12.420 2.051 1.00 91.12 103 LEU A O 1
ATOM 881 N N . GLU A 1 104 ? -26.834 -12.481 4.205 1.00 90.62 104 GLU A N 1
ATOM 882 C CA . GLU A 1 104 ? -27.009 -11.042 4.361 1.00 90.62 104 GLU A CA 1
ATOM 883 C C . GLU A 1 104 ? -25.677 -10.296 4.237 1.00 90.62 104 GLU A C 1
ATOM 885 O O . GLU A 1 104 ? -25.597 -9.325 3.493 1.00 90.62 104 GLU A O 1
ATOM 890 N N . HIS A 1 105 ? -24.594 -10.798 4.840 1.00 96.25 105 HIS A N 1
ATOM 891 C CA . HIS A 1 105 ? -23.239 -10.282 4.606 1.00 96.25 105 HIS A CA 1
ATOM 892 C C . HIS A 1 105 ? -22.876 -10.300 3.119 1.00 96.25 105 HIS A C 1
ATOM 894 O O . HIS A 1 105 ? -22.402 -9.302 2.587 1.00 96.25 105 HIS A O 1
ATOM 900 N N . LYS A 1 106 ? -23.133 -11.412 2.417 1.00 95.00 106 LYS A N 1
ATOM 901 C CA . LYS A 1 106 ? -22.887 -11.493 0.968 1.00 95.00 106 LYS A CA 1
ATOM 902 C C . LYS A 1 106 ? -23.740 -10.495 0.189 1.00 95.00 106 LYS A C 1
ATOM 904 O O . LYS A 1 106 ? -23.229 -9.866 -0.729 1.00 95.00 106 LYS A O 1
ATOM 909 N N . ARG A 1 107 ? -25.012 -10.332 0.559 1.00 96.25 107 ARG A N 1
ATOM 910 C CA . ARG A 1 107 ? -25.947 -9.398 -0.077 1.00 96.25 107 ARG A CA 1
ATOM 911 C C . ARG A 1 107 ? -25.503 -7.953 0.114 1.00 96.25 107 ARG A C 1
ATOM 913 O O . ARG A 1 107 ? -25.423 -7.211 -0.856 1.00 96.25 107 ARG A O 1
ATOM 920 N N . VAL A 1 108 ? -25.186 -7.565 1.346 1.00 95.06 108 VAL A N 1
ATOM 921 C CA . VAL A 1 108 ? -24.730 -6.213 1.683 1.00 95.06 108 VAL A CA 1
ATOM 922 C C . VAL A 1 108 ? -23.388 -5.922 1.018 1.00 95.06 108 VAL A C 1
ATOM 924 O O . VAL A 1 108 ? -23.231 -4.852 0.440 1.00 95.06 108 VAL A O 1
ATOM 927 N N . ASN A 1 109 ? -22.464 -6.887 0.999 1.00 94.56 109 ASN A N 1
ATOM 928 C CA . ASN A 1 109 ? -21.197 -6.746 0.285 1.00 94.56 109 ASN A CA 1
ATOM 929 C C . ASN A 1 109 ? -21.407 -6.593 -1.225 1.00 94.56 109 ASN A C 1
ATOM 931 O O . ASN A 1 109 ? -20.770 -5.744 -1.835 1.00 94.56 109 ASN A O 1
ATOM 935 N N . ALA A 1 110 ? -22.311 -7.367 -1.829 1.00 94.50 110 ALA A N 1
ATOM 936 C CA . ALA A 1 110 ? -22.630 -7.236 -3.248 1.00 94.50 110 ALA A CA 1
ATOM 937 C C . ALA A 1 110 ? -23.226 -5.857 -3.571 1.00 94.50 110 ALA A C 1
ATOM 939 O O . ALA A 1 110 ? -22.804 -5.225 -4.529 1.00 94.50 110 ALA A O 1
ATOM 940 N N . VAL A 1 111 ? -24.145 -5.353 -2.741 1.00 95.12 111 VAL A N 1
ATOM 941 C CA . VAL A 1 111 ? -24.714 -4.001 -2.895 1.00 95.12 111 VAL A CA 1
ATOM 942 C C . VAL A 1 111 ? -23.649 -2.921 -2.709 1.00 95.12 111 VAL A C 1
ATOM 944 O O . VAL A 1 111 ? -23.664 -1.907 -3.398 1.00 95.12 111 VAL A O 1
ATOM 947 N N . PHE A 1 112 ? -22.726 -3.112 -1.769 1.00 95.50 112 PHE A N 1
ATOM 948 C CA . PHE A 1 112 ? -21.613 -2.194 -1.564 1.00 95.50 112 PHE A CA 1
ATOM 949 C C . PHE A 1 112 ? -20.679 -2.160 -2.782 1.00 95.50 112 PHE A C 1
ATOM 951 O O . PHE A 1 112 ? -20.330 -1.077 -3.241 1.00 95.50 112 PHE A O 1
ATOM 958 N N . LEU A 1 113 ? -20.335 -3.323 -3.345 1.00 94.31 113 LEU A N 1
ATOM 959 C CA . LEU A 1 113 ? -19.519 -3.426 -4.557 1.00 94.31 113 LEU A CA 1
ATOM 960 C C . LEU A 1 113 ? -20.221 -2.818 -5.779 1.00 94.31 113 LEU A C 1
ATOM 962 O O . LEU A 1 113 ? -19.602 -2.040 -6.491 1.00 94.31 113 LEU A O 1
ATOM 966 N N . ASP A 1 114 ? -21.515 -3.076 -5.968 1.00 92.06 114 ASP A N 1
ATOM 967 C CA . ASP A 1 114 ? -22.323 -2.463 -7.033 1.00 92.06 114 ASP A CA 1
ATOM 968 C C . ASP A 1 114 ? -22.350 -0.930 -6.920 1.00 92.06 114 ASP A C 1
ATOM 970 O O . ASP A 1 114 ? -22.189 -0.220 -7.909 1.00 92.06 114 ASP A O 1
ATOM 974 N N . LYS A 1 115 ? -22.447 -0.391 -5.697 1.00 91.38 115 LYS A N 1
ATOM 975 C CA . LYS A 1 115 ? -22.332 1.057 -5.460 1.00 91.38 115 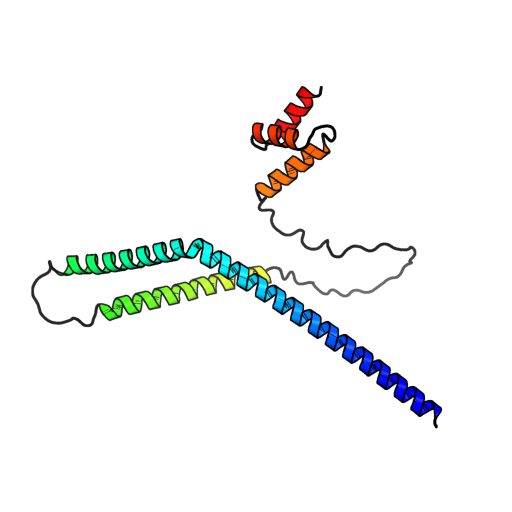LYS A CA 1
ATOM 976 C C . LYS A 1 115 ? -20.952 1.606 -5.818 1.00 91.38 115 LYS A C 1
ATOM 978 O O . LYS A 1 115 ? -20.878 2.690 -6.391 1.00 91.38 115 LYS A O 1
ATOM 983 N N . LEU A 1 116 ? -19.879 0.878 -5.509 1.00 81.56 116 LEU A N 1
ATOM 984 C CA . LEU A 1 116 ? -18.523 1.271 -5.901 1.00 81.56 116 LEU A CA 1
ATOM 985 C C . LEU A 1 116 ? -18.334 1.218 -7.423 1.00 81.56 116 LEU A C 1
ATOM 987 O O . LEU A 1 116 ? -17.731 2.121 -7.997 1.00 81.56 116 LEU A O 1
ATOM 991 N N . GLU A 1 117 ? -18.886 0.207 -8.091 1.00 82.56 117 GLU A N 1
ATOM 992 C CA . GLU A 1 117 ? -18.818 0.060 -9.547 1.00 82.56 117 GLU A CA 1
ATOM 993 C C . GLU A 1 117 ? -19.683 1.096 -10.281 1.00 82.56 117 GLU A C 1
ATOM 995 O O . GLU A 1 117 ? -19.251 1.665 -11.285 1.00 82.56 117 GLU A O 1
ATOM 1000 N N . GLY A 1 118 ? -20.871 1.411 -9.758 1.00 65.50 118 GLY A N 1
ATOM 1001 C CA . GLY A 1 118 ? -21.736 2.476 -10.266 1.00 65.50 118 GLY A CA 1
ATOM 1002 C C . GLY A 1 118 ? -21.113 3.863 -10.105 1.00 65.50 118 GLY A C 1
ATOM 1003 O O . GLY A 1 118 ? -21.247 4.710 -10.988 1.00 65.50 118 GLY A O 1
ATOM 1004 N N . GLN A 1 119 ? -20.354 4.083 -9.029 1.00 58.31 119 GLN A N 1
ATOM 1005 C CA . GLN A 1 119 ? -19.573 5.304 -8.837 1.00 58.31 119 GLN A CA 1
ATOM 1006 C C . GLN A 1 119 ? -18.325 5.341 -9.738 1.00 58.31 119 GLN A C 1
ATOM 1008 O O . GLN A 1 119 ? -17.955 6.410 -10.216 1.00 58.31 119 GLN A O 1
ATOM 1013 N N . ALA A 1 120 ? -17.725 4.186 -10.049 1.00 55.91 120 ALA A N 1
ATOM 1014 C CA . ALA A 1 120 ? -16.618 4.073 -10.999 1.00 55.91 120 ALA A CA 1
ATOM 1015 C C . ALA A 1 120 ? -17.049 4.256 -12.471 1.00 55.91 120 ALA A C 1
ATOM 1017 O O . ALA A 1 120 ? -16.241 4.692 -13.288 1.00 55.91 120 ALA A O 1
ATOM 1018 N N . ARG A 1 121 ? -18.311 3.956 -12.822 1.00 57.69 121 ARG A N 1
ATOM 1019 C CA . ARG A 1 121 ? -18.871 4.135 -14.182 1.00 57.69 121 ARG A CA 1
ATOM 1020 C C . ARG A 1 121 ? -19.715 5.402 -14.375 1.00 57.69 121 ARG A C 1
ATOM 1022 O O . ARG A 1 121 ? -19.988 5.777 -15.508 1.00 57.69 121 ARG A O 1
ATOM 1029 N N . GLY A 1 122 ? -20.098 6.101 -13.305 1.00 48.44 122 GLY A N 1
ATOM 1030 C CA . GLY A 1 122 ? -20.935 7.311 -13.357 1.00 48.44 122 GLY A CA 1
ATOM 1031 C C . GLY A 1 122 ? -20.281 8.562 -13.962 1.00 48.44 122 GLY A C 1
ATOM 1032 O O . GLY A 1 122 ? -20.923 9.608 -14.022 1.00 48.44 122 GLY A O 1
ATOM 1033 N N . SER A 1 123 ? -19.031 8.476 -14.427 1.00 49.56 123 SER A N 1
ATOM 1034 C CA . SER A 1 123 ? -18.348 9.554 -15.153 1.00 49.56 123 SER A CA 1
ATOM 1035 C C . SER A 1 123 ? -18.156 9.236 -16.641 1.00 49.56 123 SER A C 1
ATOM 1037 O O . SER A 1 123 ? -17.162 9.639 -17.239 1.00 49.56 123 SER A O 1
ATOM 1039 N N . GLU A 1 124 ? -19.107 8.558 -17.282 1.00 45.62 124 GLU A N 1
ATOM 1040 C CA . GLU A 1 124 ? -19.223 8.598 -18.743 1.00 45.62 124 GLU A CA 1
ATOM 1041 C C . GLU A 1 124 ? -20.036 9.842 -19.147 1.00 45.62 124 GLU A C 1
ATOM 1043 O O . GLU A 1 124 ? -21.224 9.784 -19.459 1.00 45.62 124 GLU A O 1
ATOM 1048 N N . ARG A 1 125 ? -19.390 11.021 -19.134 1.00 44.72 125 ARG A N 1
ATOM 1049 C CA . ARG A 1 125 ? -19.804 12.097 -20.046 1.00 44.72 125 ARG A CA 1
ATOM 1050 C C . ARG A 1 125 ? -19.387 11.660 -21.444 1.00 44.72 125 ARG A C 1
ATOM 1052 O O . ARG A 1 125 ? -18.234 11.828 -21.825 1.00 44.72 125 ARG A O 1
ATOM 1059 N N . GLU A 1 126 ? -20.345 11.086 -22.160 1.00 39.28 126 GLU A N 1
ATOM 1060 C CA . GLU A 1 126 ? -20.371 10.914 -23.614 1.00 39.28 126 GLU A CA 1
ATOM 1061 C C . GLU A 1 126 ? -19.585 12.026 -24.344 1.00 39.28 126 GLU A C 1
ATOM 1063 O O . GLU A 1 126 ? -20.029 13.183 -24.363 1.00 39.28 126 GLU A O 1
ATOM 1068 N N . PRO A 1 127 ? -18.434 11.729 -24.972 1.00 37.25 127 PRO A N 1
ATOM 1069 C CA . PRO A 1 127 ? -17.840 12.636 -25.935 1.00 37.25 127 PRO A CA 1
ATOM 1070 C C . PRO A 1 127 ? -18.632 12.514 -27.238 1.00 37.25 127 PRO A C 1
ATOM 1072 O O . PRO A 1 127 ? -18.429 11.600 -28.038 1.00 37.25 127 PRO A O 1
ATOM 1075 N N . LYS A 1 128 ? -19.548 13.463 -27.450 1.00 33.69 128 LYS A N 1
ATOM 1076 C CA . LYS A 1 128 ? -20.165 13.720 -28.755 1.00 33.69 128 LYS A CA 1
ATOM 1077 C C . LYS A 1 128 ? -19.052 13.917 -29.787 1.00 33.69 128 LYS A C 1
ATOM 1079 O O . LYS A 1 128 ? -18.369 14.937 -29.799 1.00 33.69 128 LYS A O 1
ATOM 1084 N N . PHE A 1 129 ? -18.872 12.914 -30.636 1.00 35.53 129 PHE A N 1
ATOM 1085 C CA . PHE A 1 129 ? -18.056 12.989 -31.837 1.00 35.53 129 PHE A CA 1
ATOM 1086 C C . PHE A 1 129 ? -18.817 13.845 -32.853 1.00 35.53 129 PHE A C 1
ATOM 1088 O O . PHE A 1 129 ? -19.705 13.357 -33.549 1.00 35.53 129 PHE A O 1
ATOM 1095 N N . GLU A 1 130 ? -18.504 15.136 -32.910 1.00 29.22 130 GLU A N 1
ATOM 1096 C CA . GLU A 1 130 ? -18.961 16.016 -33.981 1.00 29.22 130 GLU A CA 1
ATOM 1097 C C . GLU A 1 130 ? -17.746 16.363 -34.842 1.00 29.22 130 GLU A C 1
ATOM 1099 O O . GLU A 1 130 ? -16.846 17.106 -34.457 1.00 29.22 130 GLU A O 1
ATOM 1104 N N . SER A 1 131 ? -17.682 15.703 -35.997 1.00 35.12 131 SER A N 1
ATOM 1105 C CA . SER A 1 131 ? -16.728 15.994 -37.055 1.00 35.12 131 SER A CA 1
ATOM 1106 C C . SER A 1 131 ? -17.211 17.236 -37.795 1.00 35.12 131 SER A C 1
ATOM 1108 O O . SER A 1 131 ? -18.293 17.230 -38.378 1.00 35.12 131 SER A O 1
ATOM 1110 N N . THR A 1 132 ? -16.420 18.306 -37.799 1.00 29.45 132 THR A N 1
ATOM 1111 C CA . THR A 1 132 ? -16.466 19.301 -38.873 1.00 29.45 132 THR A CA 1
ATOM 1112 C C . THR A 1 132 ? -15.055 19.808 -39.145 1.00 29.45 132 THR A C 1
ATOM 1114 O O . THR A 1 132 ? -14.276 20.105 -38.245 1.00 29.45 132 THR A O 1
ATOM 1117 N N . GLN A 1 133 ? -14.744 19.770 -40.429 1.00 33.91 133 GLN A N 1
ATOM 1118 C CA . GLN A 1 133 ? -13.483 20.016 -41.104 1.00 33.91 133 GLN A CA 1
ATOM 1119 C C . GLN A 1 133 ? -13.114 21.510 -41.192 1.00 33.91 133 GLN A C 1
ATOM 1121 O O . GLN A 1 133 ? -14.000 22.358 -41.193 1.00 33.91 133 GLN A O 1
ATOM 1126 N N . GLU A 1 134 ? -11.810 21.738 -41.427 1.00 28.97 134 GLU A N 1
ATOM 1127 C CA . GLU A 1 134 ? -11.159 22.920 -42.045 1.00 28.97 134 GLU A CA 1
ATOM 1128 C C . GLU A 1 134 ? -11.020 24.188 -41.166 1.00 28.97 134 GLU A C 1
ATOM 1130 O O . GLU A 1 134 ? -11.898 24.516 -40.387 1.00 28.97 134 GLU A O 1
ATOM 1135 N N . ALA A 1 135 ? -9.922 24.957 -41.167 1.00 31.61 135 ALA A N 1
ATOM 1136 C CA . ALA A 1 135 ? -8.866 25.174 -42.155 1.00 31.61 135 ALA A CA 1
ATOM 1137 C C . ALA A 1 135 ? -7.529 25.612 -41.498 1.00 31.61 135 ALA A C 1
ATOM 1139 O O . ALA A 1 135 ? -7.457 25.936 -40.315 1.00 31.61 135 ALA A O 1
ATOM 1140 N N . GLU A 1 136 ? -6.481 25.604 -42.321 1.00 33.34 136 GLU A N 1
ATOM 1141 C CA . GLU A 1 136 ? -5.072 25.964 -42.106 1.00 33.34 136 GLU A CA 1
ATOM 1142 C C . GLU A 1 136 ? -4.798 27.253 -41.304 1.00 33.34 136 GLU A C 1
ATOM 1144 O O . GLU A 1 136 ? -5.484 28.256 -41.489 1.00 33.34 136 GLU A O 1
ATOM 1149 N N . SER A 1 137 ? -3.686 27.283 -40.546 1.00 30.88 137 SER A N 1
ATOM 1150 C CA . SER A 1 137 ? -2.566 28.231 -40.766 1.00 30.88 137 SER A CA 1
ATOM 1151 C C . SER A 1 137 ? -1.465 28.140 -39.692 1.00 30.88 137 SER A C 1
ATOM 1153 O O . SER A 1 137 ? -1.688 28.433 -38.525 1.00 30.88 137 SER A O 1
ATOM 1155 N N . GLN A 1 138 ? -0.254 27.826 -40.167 1.00 33.06 138 GLN A N 1
ATOM 1156 C CA . GLN A 1 138 ? 1.063 28.316 -39.720 1.00 33.06 138 GLN A CA 1
ATOM 1157 C C . GLN A 1 138 ? 1.581 27.991 -38.299 1.00 33.06 138 GLN A C 1
ATOM 1159 O O . GLN A 1 138 ? 1.177 28.559 -37.292 1.00 33.06 138 GLN A O 1
ATOM 1164 N N . ALA A 1 139 ? 2.632 27.161 -38.268 1.00 37.53 139 ALA A N 1
ATOM 1165 C CA . ALA A 1 139 ? 3.654 27.142 -37.215 1.00 37.53 139 ALA A CA 1
ATOM 1166 C C 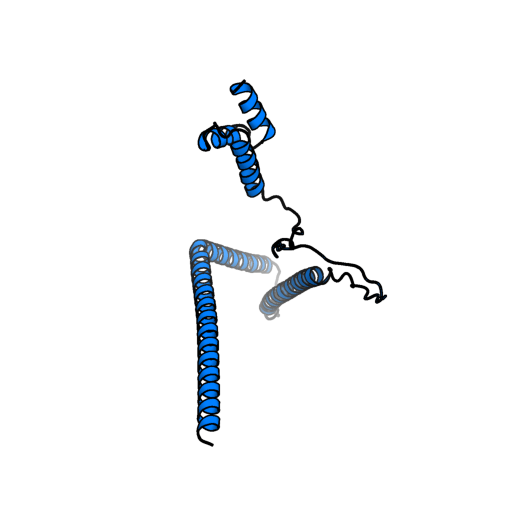. ALA A 1 139 ? 4.583 28.375 -37.368 1.00 37.53 139 ALA A C 1
ATOM 1168 O O . ALA A 1 139 ? 4.741 28.852 -38.496 1.00 37.53 139 ALA A O 1
ATOM 1169 N N . PRO A 1 140 ? 5.243 28.878 -36.302 1.00 45.81 140 PRO A N 1
ATOM 1170 C CA . PRO A 1 140 ? 6.431 28.190 -35.778 1.00 45.81 140 PRO A CA 1
ATOM 1171 C C . PRO A 1 140 ? 6.634 28.319 -34.250 1.00 45.81 140 PRO A C 1
ATOM 1173 O O . PRO A 1 140 ? 5.987 29.128 -33.601 1.00 45.81 140 PRO A O 1
ATOM 1176 N N . LEU A 1 141 ? 7.628 27.574 -33.741 1.00 32.81 141 LEU A N 1
ATOM 1177 C CA . LEU A 1 141 ? 8.355 27.714 -32.459 1.00 32.81 141 LEU A CA 1
ATOM 1178 C C . LEU A 1 141 ? 8.191 26.557 -31.456 1.00 32.81 141 LEU A C 1
ATOM 1180 O O . LEU A 1 141 ? 7.301 26.508 -30.620 1.00 32.81 141 LEU A O 1
ATOM 1184 N N . SER A 1 142 ? 9.160 25.640 -31.553 1.00 38.59 142 SER A N 1
ATOM 1185 C CA . SER A 1 142 ? 10.097 25.299 -30.472 1.00 38.59 142 SER A CA 1
ATOM 1186 C C . SER A 1 142 ? 9.552 25.087 -29.050 1.00 38.59 142 SER A C 1
ATOM 1188 O O . SER A 1 142 ? 9.338 26.038 -28.313 1.00 38.59 142 SER A O 1
ATOM 1190 N N . HIS A 1 143 ? 9.549 23.806 -28.663 1.00 48.12 143 HIS A N 1
ATOM 1191 C CA . HIS A 1 143 ? 9.975 23.264 -27.365 1.00 48.12 143 HIS A CA 1
ATOM 1192 C C . HIS A 1 143 ? 9.294 23.834 -26.109 1.00 48.12 143 HIS A C 1
ATOM 1194 O O . HIS A 1 143 ? 9.647 24.906 -25.641 1.00 48.12 143 HIS A O 1
ATOM 1200 N N . LEU A 1 144 ? 8.431 23.031 -25.484 1.00 39.66 144 LEU A N 1
ATOM 1201 C CA . LEU A 1 144 ? 8.578 22.528 -24.110 1.00 39.66 144 LEU A CA 1
ATOM 1202 C C . LEU A 1 144 ? 7.424 21.546 -23.828 1.00 39.66 144 LEU A C 1
ATOM 1204 O O . LEU A 1 144 ? 6.283 21.771 -24.221 1.00 39.66 144 LEU A O 1
ATOM 1208 N N . LYS A 1 145 ? 7.752 20.413 -23.202 1.00 44.44 145 LYS A N 1
ATOM 1209 C CA . LYS A 1 145 ? 6.800 19.391 -22.736 1.00 44.44 145 LYS A CA 1
ATOM 1210 C C . LYS A 1 145 ? 5.788 19.990 -21.749 1.00 44.44 145 LYS A C 1
ATOM 1212 O O . LYS A 1 145 ? 6.228 20.685 -20.835 1.00 44.44 145 LYS A O 1
ATOM 1217 N N . PRO A 1 146 ? 4.515 19.570 -21.791 1.00 44.09 146 PRO A N 1
ATOM 1218 C CA . PRO A 1 146 ? 3.710 19.424 -20.593 1.00 44.09 146 PRO A CA 1
ATOM 1219 C C . PRO A 1 146 ? 3.847 17.990 -20.063 1.00 44.09 146 PRO A C 1
ATOM 1221 O O . PRO A 1 146 ? 3.706 17.006 -20.791 1.00 44.09 146 PRO A O 1
ATOM 1224 N N . ASP A 1 147 ? 4.198 17.925 -18.789 1.00 39.94 147 ASP A N 1
ATOM 1225 C CA . ASP A 1 147 ? 4.298 16.765 -17.908 1.00 39.94 147 ASP A CA 1
ATOM 1226 C C . ASP A 1 147 ? 2.939 16.032 -17.781 1.00 39.94 147 ASP A C 1
ATOM 1228 O O . ASP A 1 147 ? 1.909 16.710 -17.730 1.00 39.94 147 ASP A O 1
ATOM 1232 N N . PRO A 1 148 ? 2.867 14.686 -17.705 1.00 46.66 148 PRO A N 1
ATOM 1233 C CA . PRO A 1 148 ? 1.603 13.957 -17.609 1.00 46.66 148 PRO A CA 1
ATOM 1234 C C . PRO A 1 148 ? 1.033 13.882 -16.178 1.00 46.66 148 PRO A C 1
ATOM 1236 O O . PRO A 1 148 ? 0.196 13.029 -15.903 1.00 46.66 148 PRO A O 1
ATOM 1239 N N . GLU A 1 149 ? 1.443 14.767 -15.265 1.00 48.59 149 GLU A N 1
ATOM 1240 C CA . GLU A 1 149 ? 0.962 14.768 -13.871 1.00 48.59 149 GLU A CA 1
ATOM 1241 C C . GLU A 1 149 ? -0.246 15.701 -13.636 1.00 48.59 149 GLU A C 1
ATOM 1243 O O . GLU A 1 149 ? -0.842 15.700 -12.562 1.00 48.59 149 GLU A O 1
ATOM 1248 N N . GLN A 1 150 ? -0.710 16.448 -14.645 1.00 52.88 150 GLN A N 1
ATOM 1249 C CA . GLN A 1 150 ? -1.957 17.224 -14.553 1.00 52.88 150 GLN A CA 1
ATOM 1250 C C . GLN A 1 150 ? -3.181 16.411 -14.997 1.00 52.88 150 GLN A C 1
ATOM 1252 O O . GLN A 1 150 ? -3.885 16.749 -15.945 1.00 52.88 150 GLN A O 1
ATOM 1257 N N . SER A 1 151 ? -3.458 15.308 -14.310 1.00 51.69 151 SER A N 1
ATOM 1258 C CA . SER A 1 151 ? -4.756 14.626 -14.400 1.00 51.69 151 SER A CA 1
ATOM 1259 C C . SER A 1 151 ? -5.003 13.791 -13.156 1.00 51.69 151 SER A C 1
ATOM 1261 O O . SER A 1 151 ? -4.935 12.573 -13.209 1.00 51.69 151 SER A O 1
ATOM 1263 N N . CYS A 1 152 ? -5.264 14.473 -12.037 1.00 39.31 152 CYS A N 1
ATOM 1264 C CA . CYS A 1 152 ? -6.060 13.991 -10.898 1.00 39.31 152 CYS A CA 1
ATOM 1265 C C . CYS A 1 152 ? -6.362 15.157 -9.925 1.00 39.31 152 CYS A C 1
ATOM 1267 O O . CYS A 1 152 ? -6.228 15.024 -8.714 1.00 39.31 152 CYS A O 1
ATOM 1269 N N . SER A 1 153 ? -6.780 16.326 -10.429 1.00 42.16 153 SER A N 1
ATOM 1270 C CA . SER A 1 153 ? -7.374 17.382 -9.583 1.00 42.16 153 SER A CA 1
ATOM 1271 C C . SER A 1 153 ? -8.875 17.113 -9.442 1.00 42.16 153 SER A C 1
ATOM 1273 O O . SER A 1 153 ? -9.718 17.796 -10.013 1.00 42.16 153 SER A O 1
ATOM 1275 N N . GLY A 1 154 ? -9.194 16.001 -8.784 1.00 43.66 154 GLY A N 1
ATOM 1276 C CA . GLY A 1 154 ? -10.564 15.506 -8.656 1.00 43.66 154 GLY A CA 1
ATOM 1277 C C . GLY A 1 154 ? -10.763 14.558 -7.479 1.00 43.66 154 GLY A C 1
ATOM 1278 O O . GLY A 1 154 ? -11.704 13.775 -7.492 1.00 43.66 154 GLY A O 1
ATOM 1279 N N . TRP A 1 155 ? -9.885 14.604 -6.479 1.00 36.44 155 TRP A N 1
ATOM 1280 C CA . TRP A 1 155 ? -10.208 14.069 -5.164 1.00 36.44 155 TRP A CA 1
ATOM 1281 C C . TRP A 1 155 ? -10.854 15.211 -4.395 1.00 36.44 155 TRP A C 1
ATOM 1283 O O . TRP A 1 155 ? -10.247 16.269 -4.246 1.00 36.44 155 TRP A O 1
ATOM 1293 N N . THR A 1 156 ? -12.105 15.035 -3.973 1.00 49.72 156 THR A N 1
ATOM 1294 C CA . THR A 1 156 ? -12.686 15.893 -2.945 1.00 49.72 156 THR A CA 1
ATOM 1295 C C . THR A 1 156 ? -11.762 15.822 -1.745 1.00 49.72 156 THR A C 1
ATOM 1297 O O . THR A 1 156 ? -11.576 14.758 -1.156 1.00 49.72 156 THR A O 1
ATOM 1300 N N . GLU A 1 157 ? -11.140 16.962 -1.492 1.00 49.47 157 GLU A N 1
ATOM 1301 C CA . GLU A 1 157 ? -10.317 17.322 -0.355 1.00 49.47 157 GLU A CA 1
ATOM 1302 C C . GLU A 1 157 ? -11.159 17.155 0.915 1.00 49.47 157 GLU A C 1
ATOM 1304 O O . GLU A 1 157 ? -11.705 18.104 1.464 1.00 49.47 157 GLU A O 1
ATOM 1309 N N . GLU A 1 158 ? -11.321 15.906 1.357 1.00 48.31 158 GLU A N 1
ATOM 1310 C CA . GLU A 1 158 ? -11.417 15.618 2.781 1.00 48.31 158 GLU A CA 1
ATOM 1311 C C . GLU A 1 158 ? -10.060 16.033 3.321 1.00 48.31 158 GLU A C 1
ATOM 1313 O O . GLU A 1 158 ? -9.075 15.300 3.194 1.00 48.31 158 GLU A O 1
ATOM 1318 N N . ALA A 1 159 ? -9.983 17.289 3.746 1.00 57.12 159 ALA A N 1
ATOM 1319 C CA . ALA A 1 159 ? -8.763 17.877 4.230 1.00 57.12 159 ALA A CA 1
ATOM 1320 C C . ALA A 1 159 ? -8.329 17.067 5.450 1.00 57.12 159 ALA A C 1
ATOM 1322 O O . ALA A 1 159 ? -8.906 17.162 6.532 1.00 57.12 159 ALA A O 1
ATOM 1323 N N . ASP A 1 160 ? -7.372 16.166 5.226 1.00 60.38 160 ASP A N 1
ATOM 1324 C CA . ASP A 1 160 ? -6.727 15.414 6.283 1.00 60.38 160 ASP A CA 1
ATOM 1325 C C . ASP A 1 160 ? -6.191 16.458 7.273 1.00 60.38 160 ASP A C 1
ATOM 1327 O O . ASP A 1 160 ? -5.318 17.244 6.893 1.00 60.38 160 ASP A O 1
ATOM 1331 N N . PRO A 1 161 ? -6.677 16.498 8.528 1.00 64.19 161 PRO A N 1
ATOM 1332 C CA . PRO A 1 161 ? -6.238 17.489 9.510 1.00 64.19 161 PRO A CA 1
ATOM 1333 C C . PRO A 1 161 ? -4.718 17.461 9.720 1.00 64.19 161 PRO A C 1
ATOM 1335 O O . PRO A 1 161 ? -4.105 18.441 10.146 1.00 64.19 161 PRO A O 1
ATOM 1338 N N . ARG A 1 162 ? -4.080 16.326 9.402 1.00 67.31 162 ARG A N 1
ATOM 1339 C CA . ARG A 1 162 ? -2.628 16.171 9.406 1.00 67.31 162 ARG A CA 1
ATOM 1340 C C . ARG A 1 162 ? -1.965 16.839 8.198 1.00 67.31 162 ARG A C 1
ATOM 1342 O O . ARG A 1 162 ? -0.916 17.456 8.360 1.00 67.31 162 ARG A O 1
ATOM 1349 N N . ALA A 1 163 ? -2.574 16.753 7.017 1.00 76.75 163 ALA A N 1
ATOM 1350 C CA . ALA A 1 163 ? -2.118 17.460 5.824 1.00 76.75 163 ALA A CA 1
ATOM 1351 C C . ALA A 1 163 ? -2.331 18.976 5.950 1.00 76.75 163 ALA A C 1
ATOM 1353 O O . ALA A 1 163 ? -1.468 19.739 5.522 1.00 76.75 163 ALA A O 1
ATOM 1354 N N . GLU A 1 164 ? -3.419 19.419 6.590 1.00 79.62 164 GLU A N 1
ATOM 1355 C CA . GLU A 1 164 ? -3.647 20.833 6.915 1.00 79.62 164 GLU A CA 1
ATOM 1356 C C . GLU A 1 164 ? -2.584 21.368 7.879 1.00 79.62 164 GLU A C 1
ATOM 1358 O O . GLU A 1 164 ? -2.018 22.434 7.635 1.00 79.62 164 GLU A O 1
ATOM 1363 N N . TYR A 1 165 ? -2.247 20.603 8.924 1.00 84.88 165 TYR A N 1
ATOM 1364 C CA . TYR A 1 165 ? -1.171 20.940 9.858 1.00 84.88 165 TYR A CA 1
ATOM 1365 C C . TYR A 1 165 ? 0.185 21.070 9.153 1.00 84.88 165 TYR A C 1
ATOM 1367 O O . TYR A 1 165 ? 0.860 22.092 9.297 1.00 84.88 165 TYR A O 1
ATOM 1375 N N . ASP A 1 166 ? 0.562 20.066 8.356 1.00 86.69 166 ASP A N 1
ATOM 1376 C CA . ASP A 1 166 ? 1.826 20.070 7.618 1.00 86.69 166 ASP A CA 1
ATOM 1377 C C . ASP A 1 166 ? 1.855 21.238 6.607 1.00 86.69 166 ASP A C 1
ATOM 1379 O O . ASP A 1 166 ? 2.865 21.934 6.473 1.00 86.69 166 ASP A O 1
ATOM 1383 N N . GLN A 1 167 ? 0.733 21.529 5.937 1.00 87.81 167 GLN A N 1
ATOM 1384 C CA . GLN A 1 167 ? 0.620 22.633 4.982 1.00 87.81 167 GLN A CA 1
ATOM 1385 C C . GLN A 1 167 ? 0.716 24.007 5.664 1.00 87.81 167 GLN A C 1
ATOM 1387 O O . GLN A 1 167 ? 1.408 24.898 5.164 1.00 87.81 167 GLN A O 1
ATOM 1392 N N . ALA A 1 168 ? 0.032 24.200 6.789 1.00 89.50 168 ALA A N 1
ATOM 1393 C CA . ALA A 1 168 ? 0.042 25.445 7.548 1.00 89.50 168 ALA A CA 1
ATOM 1394 C C . ALA A 1 168 ? 1.419 25.725 8.171 1.00 89.50 168 ALA A C 1
ATOM 1396 O O . ALA A 1 168 ? 1.931 26.841 8.047 1.00 89.50 168 ALA A O 1
ATOM 1397 N N . LEU A 1 169 ? 2.077 24.705 8.730 1.00 89.69 169 LEU A N 1
ATOM 1398 C CA . LEU A 1 169 ? 3.442 24.820 9.246 1.00 89.69 169 LEU A CA 1
ATOM 1399 C C . LEU A 1 169 ? 4.436 25.166 8.125 1.00 89.69 169 LEU A C 1
ATOM 1401 O O . LEU A 1 169 ? 5.286 26.040 8.289 1.00 89.69 169 LEU A O 1
ATOM 1405 N N . MET A 1 170 ? 4.290 24.558 6.943 1.00 89.50 170 MET A N 1
ATOM 1406 C CA . MET A 1 170 ? 5.117 24.885 5.776 1.00 89.50 170 MET A CA 1
ATOM 1407 C C . MET A 1 170 ? 4.897 26.315 5.268 1.00 89.50 170 MET A C 1
ATOM 1409 O O . MET A 1 170 ? 5.860 26.985 4.884 1.00 89.50 170 MET A O 1
ATOM 1413 N N . LYS A 1 171 ? 3.654 26.819 5.287 1.00 90.56 171 LYS A N 1
ATOM 1414 C CA . LYS A 1 171 ? 3.365 28.235 5.003 1.00 90.56 171 LYS A CA 1
ATOM 1415 C C . LYS A 1 171 ? 4.075 29.145 6.011 1.00 90.56 171 LYS A C 1
ATOM 1417 O O . LYS A 1 171 ? 4.621 30.167 5.607 1.00 90.56 171 LYS A O 1
ATOM 1422 N N . LEU A 1 172 ? 4.123 28.761 7.287 1.00 90.19 172 LEU A N 1
ATOM 1423 C CA . LEU A 1 172 ? 4.758 29.546 8.346 1.00 90.19 172 LEU A CA 1
ATOM 1424 C C . LEU A 1 172 ? 6.283 29.611 8.194 1.00 90.19 172 LEU A C 1
ATOM 1426 O O . LEU A 1 172 ? 6.852 30.700 8.202 1.00 90.19 172 LEU A O 1
ATOM 1430 N N . ILE A 1 173 ? 6.928 28.469 7.942 1.00 90.19 173 ILE A N 1
ATOM 1431 C CA . ILE A 1 173 ? 8.374 28.377 7.672 1.00 90.19 173 ILE A CA 1
ATOM 1432 C C . ILE A 1 173 ? 8.759 29.232 6.457 1.00 90.19 173 ILE A C 1
ATOM 1434 O O . ILE A 1 173 ? 9.794 29.896 6.452 1.00 90.19 173 ILE A O 1
ATOM 1438 N N . LYS A 1 174 ? 7.911 29.253 5.422 1.00 88.75 174 LYS A N 1
ATOM 1439 C CA . LYS A 1 174 ? 8.137 30.071 4.225 1.00 88.75 174 LYS A CA 1
ATOM 1440 C C . LYS A 1 174 ? 8.001 31.573 4.501 1.00 88.75 174 LYS A C 1
ATOM 1442 O O . LYS A 1 174 ? 8.738 32.355 3.904 1.00 88.75 174 LYS A O 1
ATOM 1447 N N . SER A 1 175 ? 7.063 31.971 5.359 1.00 87.00 175 SER A N 1
ATOM 1448 C CA . SER A 1 175 ? 6.851 33.375 5.734 1.00 87.00 175 SER A CA 1
ATOM 1449 C C . SER A 1 175 ? 7.931 33.901 6.686 1.00 87.00 175 SER A C 1
ATOM 1451 O O . SER A 1 175 ? 8.284 35.075 6.603 1.00 87.00 175 SER A O 1
ATOM 1453 N N . PHE A 1 176 ? 8.492 33.039 7.540 1.00 87.44 176 PHE A N 1
ATOM 1454 C CA . PHE A 1 176 ? 9.524 33.387 8.523 1.00 87.44 176 PHE A CA 1
ATOM 1455 C C . PHE A 1 176 ? 10.778 32.512 8.358 1.00 87.44 176 PHE A C 1
ATOM 1457 O O . PHE A 1 176 ? 11.095 31.713 9.237 1.00 87.44 176 PHE A O 1
ATOM 1464 N N . PRO A 1 177 ? 11.547 32.676 7.264 1.00 85.81 177 PRO A N 1
ATOM 1465 C CA . PRO A 1 177 ? 12.731 31.852 6.992 1.00 85.81 177 PRO A CA 1
ATOM 1466 C C . PRO A 1 177 ? 13.876 32.067 7.995 1.00 85.81 177 PRO A C 1
ATOM 1468 O O . PRO A 1 177 ? 14.836 31.302 8.007 1.00 85.81 177 PRO A O 1
ATOM 1471 N N . ASN A 1 178 ? 13.787 33.119 8.812 1.00 84.38 178 ASN A N 1
ATOM 1472 C CA . ASN A 1 178 ? 14.772 33.463 9.835 1.00 84.38 178 ASN A CA 1
ATOM 1473 C C . ASN A 1 178 ? 14.475 32.807 11.194 1.00 84.38 178 ASN A C 1
ATOM 1475 O O . ASN A 1 178 ? 15.261 32.971 12.123 1.00 84.38 178 ASN A O 1
ATOM 1479 N N . CYS A 1 179 ? 13.335 32.127 11.330 1.00 83.62 179 CYS A N 1
ATOM 1480 C CA . CYS A 1 179 ? 12.939 31.439 12.549 1.00 83.62 179 CYS A CA 1
ATOM 1481 C C . CYS A 1 179 ? 13.221 29.943 12.416 1.00 83.62 179 CYS A C 1
ATOM 1483 O O . CYS A 1 179 ? 12.952 29.339 11.376 1.00 83.62 179 CYS A O 1
ATOM 1485 N N . ASP A 1 180 ? 13.737 29.343 13.487 1.00 89.50 180 ASP A N 1
ATOM 1486 C CA . ASP A 1 180 ? 13.996 27.910 13.518 1.00 89.50 180 ASP A CA 1
ATOM 1487 C C . ASP A 1 180 ? 12.690 27.119 13.426 1.00 89.50 180 ASP A C 1
ATOM 1489 O O . ASP A 1 180 ? 11.661 27.490 13.996 1.00 89.50 180 ASP A O 1
ATOM 1493 N N . ARG A 1 181 ? 12.739 25.994 12.712 1.00 88.06 181 ARG A N 1
ATOM 1494 C CA . ARG A 1 181 ? 11.569 25.140 12.485 1.00 88.06 181 ARG A CA 1
ATOM 1495 C C . ARG A 1 181 ? 10.940 24.658 13.791 1.00 88.06 181 ARG A C 1
ATOM 1497 O O . ARG A 1 181 ? 9.723 24.721 13.919 1.00 88.06 181 ARG A O 1
ATOM 1504 N N . ASP A 1 182 ? 11.766 24.219 14.736 1.00 87.94 182 ASP A N 1
ATOM 1505 C CA . ASP A 1 182 ? 11.301 23.686 16.020 1.00 87.94 182 ASP A CA 1
ATOM 1506 C C . ASP A 1 182 ? 10.609 24.785 16.845 1.00 87.94 182 ASP A C 1
ATOM 1508 O O . ASP A 1 182 ? 9.554 24.566 17.431 1.00 87.94 182 ASP A O 1
ATOM 1512 N N . PHE A 1 183 ? 11.132 26.015 16.789 1.00 89.75 183 PHE A N 1
ATOM 1513 C CA . PHE A 1 183 ? 10.507 27.179 17.418 1.00 89.75 183 PHE A CA 1
ATOM 1514 C C . PHE A 1 183 ? 9.142 27.505 16.795 1.00 89.75 183 PHE A C 1
ATOM 1516 O O . PHE A 1 183 ? 8.174 27.765 17.508 1.00 89.75 183 PHE A O 1
ATOM 1523 N N . LEU A 1 184 ? 9.040 27.464 15.464 1.00 89.88 184 LEU A N 1
ATOM 1524 C CA . LEU A 1 184 ? 7.769 27.672 14.769 1.00 89.88 184 LEU A CA 1
ATOM 1525 C C . LEU A 1 184 ? 6.754 26.570 15.095 1.00 89.88 184 LEU A C 1
ATOM 1527 O O . LEU A 1 184 ? 5.574 26.869 15.239 1.00 89.88 184 LEU A O 1
ATOM 1531 N N . GLU A 1 185 ? 7.195 25.322 15.247 1.00 90.88 185 GLU A N 1
ATOM 1532 C CA . GLU A 1 185 ? 6.346 24.190 15.628 1.00 90.88 185 GLU A CA 1
ATOM 1533 C C . GLU A 1 185 ? 5.811 24.317 17.064 1.00 90.88 185 GLU A C 1
ATOM 1535 O O . GLU A 1 185 ? 4.629 24.050 17.309 1.00 90.88 185 GLU A O 1
ATOM 1540 N N . ASP A 1 186 ? 6.635 24.802 17.994 1.00 90.56 186 ASP A N 1
ATOM 1541 C CA . ASP A 1 186 ? 6.236 25.077 19.377 1.00 90.56 186 ASP A CA 1
ATOM 1542 C C . ASP A 1 186 ? 5.187 26.191 19.454 1.00 90.56 186 ASP A C 1
ATOM 1544 O O . ASP A 1 186 ? 4.166 26.039 20.131 1.00 90.56 186 ASP A O 1
ATOM 1548 N N . ILE A 1 187 ? 5.399 27.293 18.727 1.00 90.12 187 ILE A N 1
ATOM 1549 C CA . ILE A 1 187 ? 4.431 28.396 18.637 1.00 90.12 187 ILE A CA 1
ATOM 1550 C C . ILE A 1 187 ? 3.135 27.917 17.984 1.00 90.12 187 ILE A C 1
ATOM 1552 O O . ILE A 1 187 ? 2.043 28.177 18.483 1.00 90.12 187 ILE A O 1
ATOM 1556 N N . PHE A 1 188 ? 3.244 27.151 16.902 1.00 90.75 188 PHE A N 1
ATOM 1557 C CA . PHE A 1 188 ? 2.089 26.614 16.201 1.00 90.75 188 PHE A CA 1
ATOM 1558 C C . PHE A 1 188 ? 1.284 25.646 17.081 1.00 90.75 188 PHE A C 1
ATOM 1560 O O . PHE A 1 188 ? 0.056 25.642 17.048 1.00 90.75 188 PHE A O 1
ATOM 1567 N N . THR A 1 189 ? 1.955 24.878 17.942 1.00 89.19 189 THR A N 1
ATOM 1568 C CA . THR A 1 189 ? 1.305 24.015 18.938 1.00 89.19 189 THR A CA 1
ATOM 1569 C C . THR A 1 189 ? 0.620 24.826 20.044 1.00 89.19 189 THR A C 1
ATOM 1571 O O . THR A 1 189 ? -0.476 24.460 20.467 1.00 89.19 189 THR A O 1
ATOM 1574 N N . GLN A 1 190 ? 1.217 25.938 20.486 1.00 90.50 190 GLN A N 1
ATOM 1575 C CA . GLN A 1 190 ? 0.628 26.847 21.481 1.00 90.50 190 GLN A CA 1
ATOM 1576 C C . GLN A 1 190 ? -0.618 27.572 20.953 1.00 90.50 190 GLN A C 1
ATOM 1578 O O . GLN A 1 190 ? -1.571 27.769 21.703 1.00 90.50 190 GLN A O 1
ATOM 1583 N N . CYS A 1 191 ? -0.646 27.899 19.661 1.00 89.44 191 CYS A N 1
ATOM 1584 C CA . CYS A 1 191 ? -1.774 28.538 18.979 1.00 89.44 191 CYS A CA 1
ATOM 1585 C C . CYS A 1 191 ? -2.819 27.530 18.462 1.00 89.44 191 CYS A C 1
ATOM 1587 O O . CYS A 1 191 ? -3.455 27.766 17.442 1.00 89.44 191 CYS A O 1
ATOM 1589 N N . ASN A 1 192 ? -2.973 26.364 19.102 1.00 87.12 192 ASN A N 1
ATOM 1590 C CA . ASN A 1 192 ? -3.932 25.318 18.704 1.00 87.12 192 ASN A CA 1
ATOM 1591 C C . ASN A 1 192 ? -3.846 24.883 17.228 1.00 87.12 192 ASN A C 1
ATOM 1593 O O . ASN A 1 192 ? -4.833 24.406 16.670 1.00 87.12 192 ASN A O 1
ATOM 1597 N N . ARG A 1 193 ? -2.663 24.991 16.608 1.00 83.62 193 ARG A N 1
ATOM 1598 C CA . ARG A 1 193 ? -2.427 24.710 15.181 1.00 83.62 193 ARG A CA 1
ATOM 1599 C C . ARG A 1 193 ? -3.168 25.668 14.238 1.00 83.62 193 ARG A C 1
ATOM 1601 O O . ARG A 1 193 ? -3.410 25.319 13.085 1.00 83.62 193 ARG A O 1
ATOM 1608 N N . ASP A 1 194 ? -3.497 26.869 14.709 1.00 88.94 194 ASP A N 1
ATOM 1609 C CA . ASP A 1 194 ? -4.048 27.949 13.896 1.00 88.94 194 ASP A CA 1
ATOM 1610 C C . ASP A 1 194 ? -2.918 28.801 13.292 1.00 88.94 194 ASP A C 1
ATOM 1612 O O . ASP A 1 194 ? -2.049 29.339 13.986 1.00 88.94 194 ASP A O 1
ATOM 1616 N N . TYR A 1 195 ? -2.920 28.904 11.962 1.00 89.31 195 TYR A N 1
ATOM 1617 C CA . TYR A 1 195 ? -1.927 29.659 11.201 1.00 89.31 195 TYR A CA 1
ATOM 1618 C C . TYR A 1 195 ? -2.054 31.167 11.404 1.00 89.31 195 TYR A C 1
ATOM 1620 O O . TYR A 1 195 ? -1.041 31.865 11.495 1.00 89.31 195 TYR A O 1
ATOM 1628 N N . GLU A 1 196 ? -3.279 31.681 11.472 1.00 89.81 196 GLU A N 1
ATOM 1629 C CA . GLU A 1 196 ? -3.533 33.119 11.572 1.00 89.81 196 GLU A CA 1
ATOM 1630 C C . GLU A 1 196 ? -3.118 33.638 12.951 1.00 89.81 196 GLU A C 1
ATOM 1632 O O . GLU A 1 196 ? -2.468 34.679 13.072 1.00 89.81 196 GLU A O 1
ATOM 1637 N N . GLU A 1 197 ? -3.404 32.867 14.001 1.00 90.62 197 GLU A N 1
ATOM 1638 C CA . GLU A 1 197 ? -3.000 33.203 15.367 1.00 90.62 197 GLU A CA 1
ATOM 1639 C C . GLU A 1 197 ? -1.474 33.121 15.539 1.00 90.62 197 GLU A C 1
ATOM 1641 O O . GLU A 1 197 ? -0.854 34.068 16.034 1.00 90.62 197 GLU A O 1
ATOM 1646 N N . ALA A 1 198 ? -0.845 32.045 15.047 1.00 91.19 198 ALA A N 1
ATOM 1647 C CA . ALA A 1 198 ? 0.607 31.880 15.113 1.00 91.19 198 ALA A CA 1
ATOM 1648 C C . ALA A 1 198 ? 1.354 32.960 14.313 1.00 91.19 198 ALA A C 1
ATOM 1650 O O . ALA A 1 198 ? 2.340 33.524 14.793 1.00 91.19 198 ALA A O 1
ATOM 1651 N N . SER A 1 199 ? 0.883 33.287 13.106 1.00 87.81 199 SER A N 1
ATOM 1652 C CA . SER A 1 199 ? 1.489 34.335 12.278 1.00 87.81 199 SER A CA 1
ATOM 1653 C C . SER A 1 199 ? 1.321 35.722 12.899 1.00 87.81 199 SER A C 1
ATOM 1655 O O . SER A 1 199 ? 2.286 36.482 12.936 1.00 87.81 199 SER A O 1
ATOM 1657 N N . THR A 1 200 ? 0.157 36.037 13.475 1.00 91.94 200 THR A N 1
ATOM 1658 C CA . THR A 1 200 ? -0.078 37.305 14.186 1.00 91.94 200 THR A CA 1
ATOM 1659 C C . THR A 1 200 ? 0.856 37.453 15.388 1.00 91.94 200 THR A C 1
ATOM 1661 O O . THR A 1 200 ? 1.437 38.524 15.598 1.00 91.94 200 THR A O 1
ATOM 1664 N N . LEU A 1 201 ? 1.051 36.376 16.154 1.00 89.25 201 LEU A N 1
ATOM 1665 C CA . LEU A 1 201 ? 1.960 36.361 17.298 1.00 89.25 201 LEU A CA 1
ATOM 1666 C C . LEU A 1 201 ? 3.421 36.561 16.865 1.00 89.25 201 LEU A C 1
ATOM 1668 O O . LEU A 1 201 ? 4.146 37.349 17.475 1.00 89.25 201 LEU A O 1
ATOM 1672 N N . LEU A 1 202 ? 3.849 35.910 15.782 1.00 88.94 202 LEU A N 1
ATOM 1673 C CA . LEU A 1 202 ? 5.197 36.066 15.225 1.00 88.94 202 LEU A CA 1
ATOM 1674 C C . LEU A 1 202 ? 5.436 37.468 14.651 1.00 88.94 202 LEU A C 1
ATOM 1676 O O . LEU A 1 202 ? 6.487 38.053 14.884 1.00 88.94 202 LEU A O 1
ATOM 1680 N N . ILE A 1 203 ? 4.450 38.059 13.975 1.00 88.12 203 ILE A N 1
ATOM 1681 C CA . ILE A 1 203 ? 4.543 39.443 13.477 1.00 88.12 203 ILE A CA 1
ATOM 1682 C C . ILE A 1 203 ? 4.654 40.423 14.646 1.00 88.12 203 ILE A C 1
ATOM 1684 O O . ILE A 1 203 ? 5.445 41.357 14.592 1.00 88.12 203 ILE A O 1
ATOM 1688 N N . SER A 1 204 ? 3.893 40.194 15.717 1.00 84.69 204 SER A N 1
ATOM 1689 C CA . SER A 1 204 ? 3.893 41.068 16.895 1.00 84.69 204 SER A CA 1
ATOM 1690 C C . SER A 1 204 ? 5.169 40.958 17.731 1.00 84.69 204 SER A C 1
ATOM 1692 O O . SER A 1 204 ? 5.530 41.907 18.417 1.00 84.69 204 SER A O 1
ATOM 1694 N N . THR A 1 205 ? 5.840 39.806 17.703 1.00 82.81 205 THR A N 1
ATOM 1695 C CA . THR A 1 205 ? 7.084 39.564 18.454 1.00 82.81 205 THR A CA 1
ATOM 1696 C C . THR A 1 205 ? 8.341 39.947 17.675 1.00 82.81 205 THR A C 1
ATOM 1698 O O . THR A 1 205 ? 9.369 40.219 18.291 1.00 82.81 205 THR A O 1
ATOM 1701 N N . LEU A 1 206 ? 8.267 39.970 16.341 1.00 75.94 206 LEU A N 1
ATOM 1702 C CA . LEU A 1 206 ? 9.367 40.336 15.442 1.00 75.94 206 LEU A CA 1
ATOM 1703 C C . LEU A 1 206 ? 9.263 41.777 14.898 1.00 75.94 206 LEU A C 1
ATOM 1705 O O . LEU A 1 206 ? 10.124 42.180 14.112 1.00 75.94 206 LEU A O 1
ATOM 1709 N N . SER A 1 207 ? 8.228 42.531 15.292 1.00 60.81 207 SER A N 1
ATOM 1710 C CA . SER A 1 207 ? 8.093 43.981 15.065 1.00 60.81 207 SER A CA 1
ATOM 1711 C C . SER A 1 207 ? 8.808 44.798 16.134 1.00 60.81 207 SER A C 1
ATOM 1713 O O . SER A 1 207 ? 9.162 45.948 15.783 1.00 60.81 207 SER A O 1
#

Organism: Astatotilapia calliptera (NCBI:txid8154)

Sequence (207 aa):
MLFLDKKAEDDKRKRQEEEEKLQKMKAIQREKAERLLEKERQEDQRRREEFEQDRLRTQERFLQNFERKASS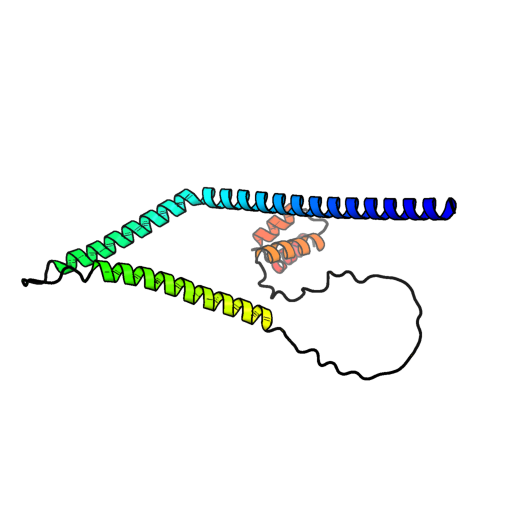ASTTAIRTSSRSTDVEGKQTKESRNLREVQLEHKRVNAVFLDKLEGQARGSEREPKFESTQEAESQAPLSHLKPDPEQSCSGWTEEADPRAEYDQALMKLIKSFPNCDRDFLEDIFTQCNRDYEEASTLLISTLS

Secondary structure (DSSP, 8-state):
-HHHHHHHHHHHHHHHHHHHHHHHHHHHHHHHHHHHHHHHHHHHHHHHHHTHHHHHHHHHHHHHHHHHHHHHHHHTTSSS-------STTHHHHHHHHHHHHHHHHHHHHHHHHHHHHHHHTT---------------------PPPTT-S---S-----HHHHHHHHHHHHHHH-TTS-HHHHHHHHHHTTT-HHHHHHHHHHHH-